Protein AF-M5F8F8-F1 (afdb_monomer)

Foldseek 3Di:
DDDDDDDDDDDDDDDDPPVPVVVVVVVVVVVVVVVVVPDDDPDPPPPPPPPPPPDPDDDPVSVVDDDDDDDDDDDDDDDDPDDDDDDDDPPPPPDPDPPDPDDDDPDQPLVVVCPDPVNPVVVVVLVPDDPVVSLVVSVFSSVQVVCCVVDVQFNWPGKDLPQPHDWDDDPQKIWGQAMWTDGPNDIDGDTDIDGDD

Sequence (197 aa):
MARAAVLAPVLAPWGEDLPWGISASVVLHMMLAAMLALMPVPKRPKRLREEPVSVEILTPEQLQAPGGAKPAPAAPVAPVPSPVAAAPAHEAPSSAVAPPAMIRPTEMLSARTLADPRSRQARAELATFASDERMVQLCNLEAMDQIRKWRADFQPERVVPYGTSEEKISGTSITANGVAFRSRRNWYALKFTCELA

pLDDT: mean 78.25, std 19.34, range [38.94, 98.0]

Structure (mmCIF, N/CA/C/O backbone):
data_AF-M5F8F8-F1
#
_entry.id   AF-M5F8F8-F1
#
loop_
_atom_site.group_PDB
_atom_site.id
_atom_site.type_symbol
_atom_site.label_atom_id
_atom_site.label_alt_id
_atom_site.label_comp_id
_atom_site.label_asym_id
_atom_site.label_entity_id
_atom_site.label_seq_id
_atom_site.pdbx_PDB_ins_code
_atom_site.Cartn_x
_atom_site.Cartn_y
_atom_site.Cartn_z
_atom_site.occupancy
_atom_site.B_iso_or_equiv
_atom_site.auth_seq_id
_atom_site.auth_comp_id
_atom_site.auth_asym_id
_atom_site.auth_atom_id
_atom_site.pdbx_PDB_model_num
ATOM 1 N N . MET A 1 1 ? 56.632 -32.783 2.214 1.00 42.41 1 MET A N 1
ATOM 2 C CA . MET A 1 1 ? 57.026 -31.561 1.481 1.00 42.41 1 MET A CA 1
ATOM 3 C C . MET A 1 1 ? 56.055 -31.373 0.327 1.00 42.41 1 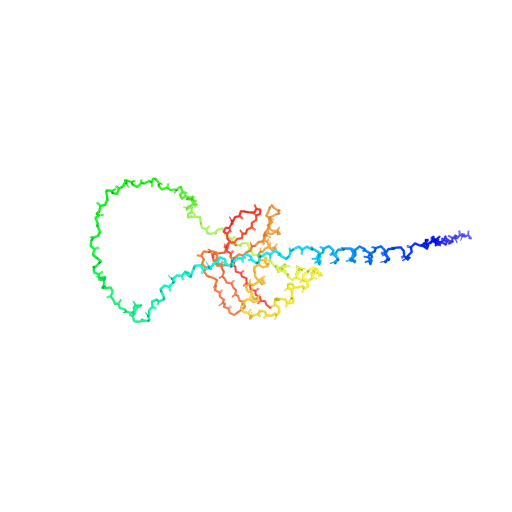MET A C 1
ATOM 5 O O . MET A 1 1 ? 56.064 -32.187 -0.582 1.00 42.41 1 MET A O 1
ATOM 9 N N . ALA A 1 2 ? 55.192 -30.362 0.387 1.00 39.34 2 ALA A N 1
ATOM 10 C CA . ALA A 1 2 ? 54.317 -29.967 -0.714 1.00 39.34 2 ALA A CA 1
ATOM 11 C C . ALA A 1 2 ? 54.323 -28.435 -0.765 1.00 39.34 2 ALA A C 1
ATOM 13 O O . ALA A 1 2 ? 54.018 -27.780 0.229 1.00 39.34 2 ALA A O 1
ATOM 14 N N . ARG A 1 3 ? 54.785 -27.876 -1.887 1.00 38.94 3 ARG A N 1
ATOM 15 C CA . ARG A 1 3 ? 54.862 -26.434 -2.140 1.00 38.94 3 ARG A CA 1
ATOM 16 C C . ARG A 1 3 ? 53.534 -25.983 -2.746 1.00 38.94 3 ARG A C 1
ATOM 18 O O . ARG A 1 3 ? 53.195 -26.428 -3.836 1.00 38.94 3 ARG A O 1
ATOM 25 N N . ALA A 1 4 ? 52.815 -25.097 -2.063 1.00 43.78 4 ALA A N 1
ATOM 26 C CA . ALA A 1 4 ? 51.719 -24.337 -2.654 1.00 43.78 4 ALA A CA 1
ATOM 27 C C . ALA A 1 4 ? 52.277 -22.994 -3.147 1.00 43.78 4 ALA A C 1
ATOM 29 O O . ALA A 1 4 ? 52.876 -22.249 -2.372 1.00 43.78 4 ALA A O 1
ATOM 30 N N . ALA A 1 5 ? 52.131 -22.716 -4.442 1.00 47.88 5 ALA A N 1
ATOM 31 C CA . ALA A 1 5 ? 52.480 -21.433 -5.038 1.00 47.88 5 ALA A CA 1
ATOM 32 C C . ALA A 1 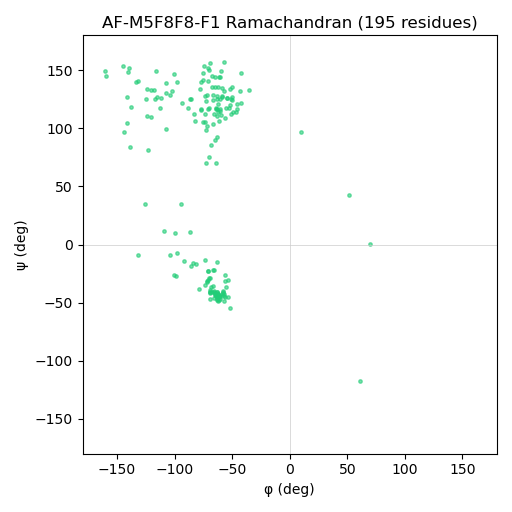5 ? 51.292 -20.471 -4.896 1.00 47.88 5 ALA A C 1
ATOM 34 O O . ALA A 1 5 ? 50.179 -20.787 -5.314 1.00 47.88 5 ALA A O 1
ATOM 35 N N . VAL A 1 6 ? 51.533 -19.303 -4.301 1.00 51.25 6 VAL A N 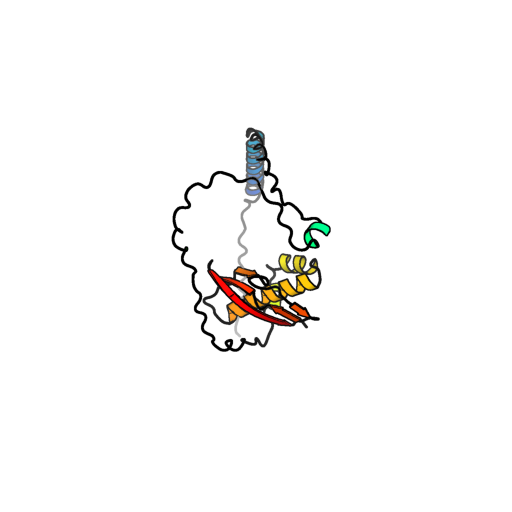1
ATOM 36 C CA . VAL A 1 6 ? 50.576 -18.193 -4.263 1.00 51.25 6 VAL A CA 1
ATOM 37 C C . VAL A 1 6 ? 50.603 -17.510 -5.630 1.00 51.25 6 VAL A C 1
ATOM 39 O O . VAL A 1 6 ? 51.635 -16.977 -6.034 1.00 51.25 6 VAL A O 1
ATOM 42 N N . LEU A 1 7 ? 49.482 -17.533 -6.351 1.00 48.69 7 LEU A N 1
ATOM 43 C CA . LEU A 1 7 ? 49.275 -16.688 -7.527 1.00 48.69 7 LEU A CA 1
ATOM 44 C C . LEU A 1 7 ? 48.956 -15.268 -7.043 1.00 48.69 7 LEU A C 1
ATOM 46 O O . LEU A 1 7 ? 47.947 -15.048 -6.375 1.00 48.69 7 LEU A O 1
ATOM 50 N N . ALA A 1 8 ? 49.831 -14.314 -7.356 1.00 49.56 8 ALA A N 1
ATOM 51 C CA . ALA A 1 8 ? 49.561 -12.895 -7.156 1.00 49.56 8 ALA A CA 1
ATOM 52 C C . ALA A 1 8 ? 48.447 -12.421 -8.114 1.00 49.56 8 ALA A C 1
ATOM 54 O O . ALA A 1 8 ? 48.397 -12.887 -9.257 1.00 49.56 8 ALA A O 1
ATOM 55 N N . PRO A 1 9 ? 47.573 -11.483 -7.707 1.00 47.50 9 PRO A N 1
ATOM 56 C CA . PRO A 1 9 ? 46.627 -10.871 -8.625 1.00 47.50 9 PRO A CA 1
ATOM 57 C C . PRO A 1 9 ? 47.358 -9.896 -9.556 1.00 47.50 9 PRO A C 1
ATOM 59 O O . PRO A 1 9 ? 48.082 -9.002 -9.116 1.00 47.50 9 PRO A O 1
ATOM 62 N N . VAL A 1 10 ? 47.143 -10.072 -10.858 1.00 52.31 10 VAL A N 1
ATOM 63 C CA . VAL A 1 10 ? 47.525 -9.118 -11.902 1.00 52.31 10 VAL A CA 1
ATOM 64 C C . VAL A 1 10 ? 46.678 -7.858 -11.716 1.00 52.31 10 VAL A C 1
ATOM 66 O O . VAL A 1 10 ? 45.492 -7.844 -12.038 1.00 52.31 10 VAL A O 1
ATOM 69 N N . LEU A 1 11 ? 47.276 -6.798 -11.175 1.00 49.62 11 LEU A N 1
ATOM 70 C CA . LEU A 1 11 ? 46.725 -5.450 -11.269 1.00 49.62 11 LEU A CA 1
ATOM 71 C C . LEU A 1 11 ? 46.933 -4.966 -12.708 1.00 49.62 11 LEU A C 1
ATOM 73 O O . LEU A 1 11 ? 48.051 -4.660 -13.117 1.00 49.62 11 LEU A O 1
ATOM 77 N N . ALA A 1 12 ? 45.854 -4.941 -13.487 1.00 47.53 12 ALA A N 1
ATOM 78 C CA . ALA A 1 12 ? 45.827 -4.259 -14.774 1.00 47.53 12 ALA A CA 1
ATOM 79 C C . ALA A 1 12 ? 45.939 -2.736 -14.550 1.00 47.53 12 ALA A C 1
ATOM 81 O O . ALA A 1 12 ? 45.244 -2.214 -13.673 1.00 47.53 12 ALA A O 1
ATOM 82 N N . PRO A 1 13 ? 46.757 -2.002 -15.324 1.00 48.22 13 PRO A N 1
ATOM 83 C CA . PRO A 1 13 ? 46.763 -0.548 -15.277 1.00 48.22 13 PRO A CA 1
ATOM 84 C C . PRO A 1 13 ? 45.501 -0.042 -15.980 1.00 48.22 13 PRO A C 1
ATOM 86 O O . PRO A 1 13 ? 45.321 -0.233 -17.181 1.00 48.22 13 PRO A O 1
ATOM 89 N N . TRP A 1 14 ? 44.586 0.554 -15.220 1.00 55.34 14 TRP A N 1
ATOM 90 C CA . TRP A 1 14 ? 43.446 1.264 -15.790 1.00 55.34 14 TRP A CA 1
ATOM 91 C C . TRP A 1 14 ? 43.987 2.547 -16.419 1.00 55.34 14 TRP A C 1
ATOM 93 O O . TRP A 1 14 ? 44.598 3.364 -15.732 1.00 55.34 14 TRP A O 1
ATOM 103 N N . GLY A 1 15 ? 43.836 2.649 -17.739 1.00 48.59 15 GLY A N 1
ATOM 104 C CA . GLY A 1 15 ? 44.355 3.734 -18.559 1.00 48.59 15 GLY A CA 1
ATOM 105 C C . GLY A 1 15 ? 43.812 5.105 -18.164 1.00 48.59 15 GLY A C 1
ATOM 106 O O . GLY A 1 15 ? 42.686 5.260 -17.687 1.00 48.59 15 GLY A O 1
ATOM 107 N N . GLU A 1 16 ? 44.659 6.101 -18.382 1.00 56.97 16 GLU A N 1
ATOM 108 C CA . GLU A 1 16 ? 44.418 7.517 -18.151 1.00 56.97 16 GLU A CA 1
ATOM 109 C C . GLU A 1 16 ? 43.449 8.126 -19.183 1.00 56.97 16 GLU A C 1
ATOM 111 O O . GLU A 1 16 ? 43.843 8.952 -19.995 1.00 56.97 16 GLU A O 1
ATOM 116 N N . ASP A 1 17 ? 42.163 7.767 -19.130 1.00 55.72 17 ASP A N 1
ATOM 117 C CA . ASP A 1 17 ? 41.112 8.395 -19.963 1.00 55.72 17 ASP A CA 1
ATOM 118 C C . ASP A 1 17 ? 40.140 9.286 -19.153 1.00 55.72 17 ASP A C 1
ATOM 120 O O . ASP A 1 17 ? 39.111 9.759 -19.647 1.00 55.72 17 ASP A O 1
ATOM 124 N N . LEU A 1 18 ? 40.465 9.581 -17.889 1.00 61.91 18 LEU A N 1
ATOM 125 C CA . LEU A 1 18 ? 39.558 10.267 -16.960 1.00 61.91 18 LEU A CA 1
ATOM 126 C C . LEU A 1 18 ? 39.324 11.793 -17.169 1.00 61.91 18 LEU A C 1
ATOM 128 O O . LEU A 1 18 ? 38.338 12.285 -16.615 1.00 61.91 18 LEU A O 1
ATOM 132 N N . PRO A 1 19 ? 40.079 12.581 -17.973 1.00 57.59 19 PRO A N 1
ATOM 133 C CA . PRO A 1 19 ? 39.706 13.982 -18.219 1.00 57.59 19 PRO A CA 1
ATOM 134 C C . PRO A 1 19 ? 38.668 14.167 -19.343 1.00 57.59 19 PRO A C 1
ATOM 136 O O . PRO A 1 19 ? 38.040 15.230 -19.431 1.00 57.59 19 PRO A O 1
ATOM 139 N N . TRP A 1 20 ? 38.437 13.156 -20.191 1.00 63.22 20 TRP A N 1
ATOM 140 C CA . TRP A 1 20 ? 37.547 13.309 -21.349 1.00 63.22 20 TRP A CA 1
ATOM 141 C C . TRP A 1 20 ? 36.067 13.224 -20.974 1.00 63.22 20 TRP A C 1
ATOM 143 O O . TRP A 1 20 ? 35.254 13.990 -21.486 1.00 63.22 20 TRP A O 1
ATOM 153 N N . GLY A 1 21 ? 35.705 12.341 -20.039 1.00 75.38 21 GLY A N 1
ATOM 154 C CA . GLY A 1 21 ? 34.309 12.143 -19.634 1.00 75.38 21 GLY A CA 1
ATOM 155 C C . GLY A 1 21 ? 33.693 13.378 -18.974 1.00 75.38 21 GLY A C 1
ATOM 156 O O . GLY A 1 21 ? 32.567 13.760 -19.293 1.00 75.38 21 GLY A O 1
ATOM 157 N N . ILE A 1 22 ? 34.449 14.047 -18.098 1.00 82.69 22 ILE A N 1
ATOM 158 C CA . ILE A 1 22 ? 33.980 15.258 -17.410 1.00 82.69 22 ILE A CA 1
ATOM 159 C C . ILE A 1 22 ? 33.859 16.407 -18.410 1.00 82.69 22 ILE A C 1
ATOM 161 O O . ILE A 1 22 ? 32.820 17.059 -18.466 1.00 82.69 22 ILE A O 1
ATOM 165 N N . SER A 1 23 ? 34.875 16.609 -19.250 1.00 82.69 23 SER A N 1
ATOM 166 C CA . SER A 1 23 ? 34.870 17.666 -20.266 1.00 82.69 23 SER A CA 1
ATOM 167 C C . SER A 1 23 ? 33.736 17.472 -21.278 1.00 82.69 23 SER A C 1
ATOM 169 O O . SER A 1 23 ? 32.993 18.410 -21.558 1.00 82.69 23 SER A O 1
ATOM 171 N N . ALA A 1 24 ? 33.529 16.243 -21.762 1.00 90.25 24 ALA A N 1
ATOM 172 C CA . ALA A 1 24 ? 32.431 15.907 -22.665 1.00 90.25 24 ALA A CA 1
ATOM 173 C C . ALA A 1 24 ? 31.058 16.108 -22.008 1.00 90.25 24 ALA A C 1
ATOM 175 O O . ALA A 1 24 ? 30.148 16.650 -22.634 1.00 90.25 24 ALA A O 1
ATOM 176 N N . SER A 1 25 ? 30.914 15.732 -20.734 1.00 92.38 25 SER A N 1
ATOM 177 C CA . SER A 1 25 ? 29.690 15.970 -19.968 1.00 92.38 25 SER A CA 1
ATOM 178 C C . SER A 1 25 ? 29.410 17.465 -19.820 1.00 92.38 25 SER A C 1
ATOM 180 O O . SER A 1 25 ? 28.308 17.909 -20.134 1.00 92.38 25 SER A O 1
ATOM 182 N N . VAL A 1 26 ? 30.402 18.267 -19.419 1.00 94.69 26 VAL A N 1
ATOM 183 C CA . VAL A 1 26 ? 30.243 19.722 -19.269 1.00 94.69 26 VAL A CA 1
ATOM 184 C C . VAL A 1 26 ? 29.852 20.363 -20.600 1.00 94.69 26 VAL A C 1
ATOM 186 O O . VAL A 1 26 ? 28.905 21.146 -20.637 1.00 94.69 26 VAL A O 1
ATOM 189 N N . VAL A 1 27 ? 30.501 19.988 -21.705 1.00 95.88 27 VAL A N 1
ATOM 190 C CA . VAL A 1 27 ? 30.155 20.489 -23.045 1.00 95.88 27 VAL A CA 1
ATOM 191 C C . VAL A 1 27 ? 28.723 20.112 -23.431 1.00 95.88 27 VAL A C 1
ATOM 193 O O . VAL A 1 27 ? 27.977 20.973 -23.898 1.00 95.88 27 VAL A O 1
ATOM 196 N N . LEU A 1 28 ? 28.303 18.868 -23.187 1.00 96.69 28 LEU A N 1
ATOM 197 C CA . LEU A 1 28 ? 26.941 18.413 -23.475 1.00 96.69 28 LEU A CA 1
ATOM 198 C C . LEU A 1 28 ? 25.894 19.194 -22.668 1.00 96.69 28 LEU A C 1
ATOM 200 O O . LEU A 1 28 ? 24.889 19.636 -23.225 1.00 96.69 28 LEU A O 1
ATOM 204 N N . HIS A 1 29 ? 26.141 19.407 -21.373 1.00 96.62 29 HIS A N 1
ATOM 205 C CA . HIS A 1 29 ? 25.241 20.174 -20.511 1.00 96.62 29 HIS A CA 1
ATOM 206 C C . HIS A 1 29 ? 25.171 21.645 -20.938 1.00 96.62 29 HIS A C 1
ATOM 208 O O . HIS A 1 29 ? 24.080 22.213 -20.976 1.00 96.62 29 HIS A O 1
ATOM 214 N N . MET A 1 30 ? 26.299 22.252 -21.324 1.00 96.88 30 MET A N 1
ATOM 215 C CA . MET A 1 30 ? 26.332 23.628 -21.834 1.00 96.88 30 MET A CA 1
ATOM 216 C C . MET A 1 30 ? 25.597 23.761 -23.173 1.00 96.88 30 MET A C 1
ATOM 218 O O . MET A 1 30 ? 24.837 24.713 -23.353 1.00 96.88 30 MET A O 1
ATOM 222 N N . MET A 1 31 ? 25.748 22.795 -24.088 1.00 96.69 31 MET A N 1
ATOM 223 C CA . MET A 1 31 ? 24.974 22.755 -25.335 1.00 96.69 31 MET A CA 1
ATOM 224 C C . MET A 1 31 ? 23.474 22.631 -25.068 1.00 96.69 31 MET A C 1
ATOM 226 O O . MET A 1 31 ? 22.687 23.348 -25.683 1.00 96.69 31 MET A O 1
ATOM 230 N N . LEU A 1 32 ? 23.071 21.757 -24.141 1.00 96.06 32 LEU A N 1
ATOM 231 C CA . LEU A 1 32 ? 21.667 21.581 -23.776 1.00 96.06 32 LEU A CA 1
ATOM 232 C C . LEU A 1 32 ? 21.090 22.856 -23.146 1.00 96.06 32 LEU A C 1
ATOM 234 O O . LEU A 1 32 ? 19.997 23.278 -23.514 1.00 96.06 32 LEU A O 1
ATOM 238 N N . ALA A 1 33 ? 21.832 23.504 -22.244 1.00 95.81 33 ALA A N 1
ATOM 239 C CA . ALA A 1 33 ? 21.420 24.762 -21.626 1.00 95.81 33 ALA A CA 1
ATOM 240 C C . ALA A 1 33 ? 21.267 25.885 -22.663 1.00 95.81 33 ALA A C 1
ATOM 242 O O . ALA A 1 33 ? 20.266 26.601 -22.648 1.00 95.81 33 ALA A O 1
ATOM 243 N N . ALA A 1 34 ? 22.212 26.004 -23.602 1.00 96.12 34 ALA A N 1
ATOM 244 C CA . ALA A 1 34 ? 22.114 26.955 -24.703 1.00 96.12 34 ALA A CA 1
ATOM 245 C C . ALA A 1 34 ? 20.891 26.655 -25.583 1.00 96.12 34 ALA A C 1
ATOM 247 O O . ALA A 1 34 ? 20.090 27.548 -25.845 1.00 96.12 34 ALA A O 1
ATOM 248 N N . MET A 1 35 ? 20.687 25.394 -25.972 1.00 95.12 35 MET A N 1
ATOM 249 C CA . MET A 1 35 ? 19.532 24.978 -26.770 1.00 95.12 35 MET A CA 1
ATOM 250 C C . MET A 1 35 ? 18.203 25.312 -26.075 1.00 95.12 35 MET A C 1
ATOM 252 O O . MET A 1 35 ? 17.291 25.817 -26.725 1.00 95.12 35 MET A O 1
ATOM 256 N N . LEU A 1 36 ? 18.105 25.102 -24.759 1.00 93.19 36 LEU A N 1
ATOM 257 C CA . LEU A 1 36 ? 16.923 25.458 -23.969 1.00 93.19 36 LEU A CA 1
ATOM 258 C C . LEU A 1 36 ? 16.719 26.977 -23.858 1.00 93.19 36 LEU A C 1
ATOM 260 O O . LEU A 1 36 ? 15.579 27.431 -23.888 1.00 93.19 36 LEU A O 1
ATOM 264 N N . ALA A 1 37 ? 17.793 27.765 -23.761 1.00 91.19 37 ALA A N 1
ATOM 265 C CA . ALA A 1 37 ? 17.715 29.227 -23.704 1.00 91.19 37 ALA A CA 1
ATOM 266 C C . ALA A 1 37 ? 17.332 29.860 -25.055 1.00 91.19 37 ALA A C 1
ATOM 268 O O . ALA A 1 37 ? 16.662 30.890 -25.090 1.00 91.19 37 ALA A O 1
ATOM 269 N N . LEU A 1 38 ? 17.750 29.239 -26.163 1.00 92.75 38 LEU A N 1
ATOM 270 C CA . LEU A 1 38 ? 17.419 29.649 -27.531 1.00 92.75 38 LEU A CA 1
ATOM 271 C C . LEU A 1 38 ? 16.032 29.161 -27.984 1.00 92.75 38 LEU A C 1
ATOM 273 O O . LEU A 1 38 ? 15.500 29.677 -28.969 1.00 92.75 38 LEU A O 1
ATOM 277 N N . MET A 1 39 ? 15.430 28.184 -27.294 1.00 89.56 39 MET A N 1
ATOM 278 C CA . MET A 1 39 ? 14.082 27.719 -27.613 1.00 89.56 39 MET A CA 1
ATOM 279 C C . MET A 1 39 ? 13.046 28.820 -27.331 1.00 89.56 39 MET A C 1
ATOM 281 O O . MET A 1 39 ? 13.004 29.365 -26.225 1.00 89.56 39 MET A O 1
ATOM 285 N N . PRO A 1 40 ? 12.165 29.143 -28.297 1.00 84.06 40 PRO A N 1
ATOM 286 C CA . PRO A 1 40 ? 11.100 30.107 -28.071 1.00 84.06 40 PRO A CA 1
ATOM 287 C C . PRO A 1 40 ? 10.196 29.596 -26.950 1.00 84.06 40 PRO A C 1
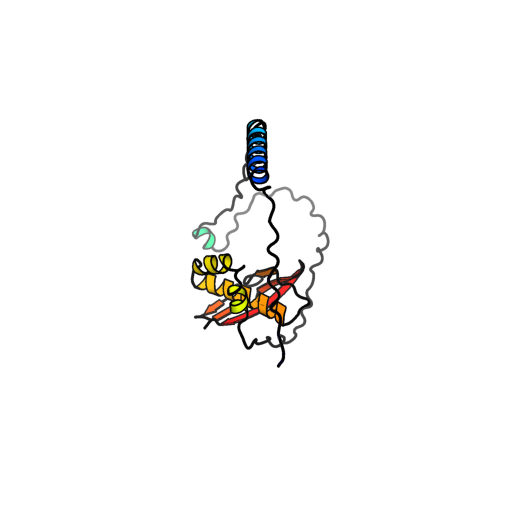ATOM 289 O O . PRO A 1 40 ? 9.676 28.481 -27.022 1.00 84.06 40 PRO A O 1
ATOM 292 N N . VAL A 1 41 ? 10.007 30.418 -25.915 1.00 81.81 41 VAL A N 1
ATOM 293 C CA . VAL A 1 41 ? 9.154 30.072 -24.775 1.00 81.81 41 VAL A CA 1
ATOM 294 C C . VAL A 1 41 ? 7.766 29.709 -25.312 1.00 81.81 41 VAL A C 1
ATOM 296 O O . VAL A 1 41 ? 7.117 30.568 -25.925 1.00 81.81 41 VAL A O 1
ATOM 299 N N . PRO A 1 42 ? 7.287 28.465 -25.115 1.00 77.31 42 PRO A N 1
ATOM 300 C CA . PRO A 1 42 ? 5.957 28.099 -25.558 1.00 77.31 42 PRO A CA 1
ATOM 301 C C . PRO A 1 42 ? 4.972 29.034 -24.866 1.00 77.31 42 PRO A C 1
ATOM 303 O O . PRO A 1 42 ? 5.008 29.209 -23.643 1.00 77.31 42 PRO A O 1
ATOM 306 N N . LYS A 1 43 ? 4.100 29.672 -25.656 1.00 74.88 43 LYS A N 1
ATOM 307 C CA . LYS A 1 43 ? 2.999 30.461 -25.102 1.00 74.88 43 LYS A CA 1
ATOM 308 C C . LYS A 1 43 ? 2.285 29.548 -24.122 1.00 74.88 43 LYS A C 1
ATOM 310 O O . LYS A 1 43 ? 1.843 28.472 -24.529 1.00 74.88 43 LYS A O 1
ATOM 315 N N . ARG A 1 44 ? 2.223 29.953 -22.844 1.00 72.62 44 ARG A N 1
ATOM 316 C CA . ARG A 1 44 ? 1.485 29.200 -21.827 1.00 72.62 44 ARG A CA 1
ATOM 317 C C . ARG A 1 44 ? 0.142 28.855 -22.461 1.00 72.62 44 ARG A C 1
ATOM 319 O O . ARG A 1 44 ? -0.533 29.800 -22.893 1.00 72.62 44 ARG A O 1
ATOM 326 N N . PRO A 1 45 ? -0.227 27.566 -22.588 1.00 66.56 45 PRO A N 1
ATOM 327 C CA . PRO A 1 45 ? -1.580 27.251 -22.997 1.00 66.56 45 PRO A CA 1
ATOM 328 C C . PRO A 1 45 ? -2.456 28.060 -22.051 1.00 66.56 45 PRO A C 1
ATOM 330 O O . PRO A 1 45 ? -2.230 28.027 -20.834 1.00 66.56 45 PRO A O 1
ATOM 333 N N . LYS A 1 46 ? -3.354 28.893 -22.602 1.00 62.44 46 LYS A N 1
ATOM 334 C CA . LYS A 1 46 ? -4.400 29.513 -21.784 1.00 62.44 46 LYS A CA 1
ATOM 335 C C . LYS A 1 46 ? -4.916 28.354 -20.959 1.00 62.44 46 LYS A C 1
ATOM 337 O O . LYS A 1 46 ? -5.338 27.373 -21.573 1.00 62.44 46 LYS A O 1
ATOM 342 N N . ARG A 1 47 ? -4.770 28.409 -19.625 1.00 62.88 47 ARG A N 1
ATOM 343 C CA . ARG A 1 47 ? -5.410 27.411 -18.772 1.00 62.88 47 ARG A CA 1
ATOM 344 C C . ARG A 1 47 ? -6.821 27.354 -19.315 1.00 62.88 47 ARG A C 1
ATOM 346 O O . ARG A 1 47 ? -7.485 28.396 -19.337 1.00 62.88 47 ARG A O 1
ATOM 353 N N . LEU A 1 48 ? -7.197 26.210 -19.888 1.00 63.03 48 LEU A N 1
ATOM 354 C CA . LEU A 1 48 ? -8.591 25.948 -20.176 1.00 63.03 48 LEU A CA 1
ATOM 355 C C . LEU A 1 48 ? -9.239 26.284 -18.842 1.00 63.03 48 LEU A C 1
ATOM 357 O O . LEU A 1 48 ? -8.810 25.730 -17.827 1.00 63.03 48 LEU A O 1
ATOM 361 N N . ARG A 1 49 ? -10.068 27.334 -18.807 1.00 60.53 49 ARG A N 1
ATOM 362 C CA . ARG A 1 49 ? -10.801 27.663 -17.590 1.00 60.53 49 ARG A CA 1
ATOM 363 C C . ARG A 1 49 ? -11.445 26.345 -17.214 1.00 60.53 49 ARG A C 1
ATOM 365 O O . ARG A 1 49 ? -12.224 25.829 -18.008 1.00 60.53 49 ARG A O 1
ATOM 372 N N . GLU A 1 50 ? -11.011 25.764 -16.103 1.00 64.00 50 GLU A N 1
ATOM 373 C CA . GLU A 1 50 ? -11.716 24.643 -15.516 1.00 64.00 50 GLU A CA 1
ATOM 374 C C . GLU A 1 50 ? -13.120 25.185 -15.317 1.00 64.00 50 GLU A C 1
ATOM 376 O O . GLU A 1 50 ? -13.316 26.162 -14.590 1.00 64.00 50 GLU A O 1
ATOM 381 N N . GLU A 1 51 ? -14.048 24.684 -16.124 1.00 72.12 51 GLU A N 1
ATOM 382 C CA . GLU A 1 51 ? -15.436 25.071 -16.015 1.00 72.12 51 GLU A CA 1
ATOM 383 C C . GLU A 1 51 ? -15.848 24.611 -14.621 1.00 72.12 51 GLU A C 1
ATOM 385 O O . GLU A 1 51 ? -15.726 23.417 -14.326 1.00 72.12 51 GLU A O 1
ATOM 390 N N . PRO A 1 52 ? -16.172 25.542 -13.708 1.00 64.19 52 PRO A N 1
ATOM 391 C CA . PRO A 1 52 ? -16.459 25.165 -12.343 1.00 64.19 52 PRO A CA 1
ATOM 392 C C . PRO A 1 52 ? -17.659 24.230 -12.394 1.00 64.19 52 PRO A C 1
ATOM 394 O O . PRO A 1 52 ? -18.739 24.620 -12.836 1.00 64.19 52 PRO A O 1
ATOM 397 N N . VAL A 1 53 ? -17.451 22.985 -11.970 1.00 74.25 53 VAL A N 1
ATOM 398 C CA . VAL A 1 53 ? -18.548 22.055 -11.739 1.00 74.25 53 VAL A CA 1
ATOM 399 C C . VAL A 1 53 ? -19.390 22.698 -10.648 1.00 74.25 53 VAL A C 1
ATOM 401 O O . VAL A 1 53 ? -18.975 22.781 -9.493 1.00 74.25 53 VAL A O 1
ATOM 404 N N . SER A 1 54 ? -20.544 23.228 -11.037 1.00 61.28 54 SER A N 1
ATOM 405 C CA . SER A 1 54 ? -21.541 23.770 -10.128 1.00 61.28 54 SER A CA 1
ATOM 406 C C . SER A 1 54 ? -22.135 22.610 -9.337 1.00 61.28 54 SER A C 1
ATOM 408 O O . SER A 1 54 ? -23.127 22.007 -9.739 1.00 61.28 54 SER A O 1
ATOM 410 N N . VAL A 1 55 ? -21.477 22.253 -8.239 1.00 73.06 55 VAL A N 1
ATOM 411 C CA . VAL A 1 55 ? -22.040 21.371 -7.222 1.00 73.06 55 VAL A CA 1
ATOM 412 C C . VAL A 1 55 ? -22.907 22.243 -6.326 1.00 73.06 55 VAL A C 1
ATOM 414 O O . VAL A 1 55 ? -22.404 23.071 -5.568 1.00 73.06 55 VAL A O 1
ATOM 417 N N . GLU A 1 56 ? -24.221 22.103 -6.465 1.00 72.94 56 GLU A N 1
ATOM 418 C CA . GLU A 1 56 ? -25.185 22.736 -5.573 1.00 72.94 56 GLU A CA 1
ATOM 419 C C . GLU A 1 56 ? -25.145 21.995 -4.234 1.00 72.94 56 GLU A C 1
ATOM 421 O O . GLU A 1 56 ? -25.680 20.897 -4.079 1.00 72.94 56 GLU A O 1
ATOM 426 N N . ILE A 1 57 ? -24.410 22.565 -3.279 1.00 72.88 57 ILE A N 1
ATOM 427 C CA . ILE A 1 57 ? -24.348 22.055 -1.913 1.00 72.88 57 ILE A CA 1
ATOM 428 C C . ILE A 1 57 ? -25.663 22.448 -1.248 1.00 72.88 57 ILE A C 1
ATOM 430 O O . ILE A 1 57 ? -25.881 23.618 -0.935 1.00 72.88 57 ILE A O 1
ATOM 434 N N . LEU A 1 58 ? -26.545 21.468 -1.067 1.00 76.94 58 LEU A N 1
ATOM 435 C CA . LEU A 1 58 ? -27.809 21.661 -0.367 1.00 76.94 58 LEU A CA 1
ATOM 436 C C . LEU A 1 58 ? -27.543 22.163 1.059 1.00 76.94 58 LEU A C 1
ATOM 438 O O . LEU A 1 58 ? -26.679 21.635 1.767 1.00 76.94 58 LEU A O 1
ATOM 442 N N . THR A 1 59 ? -28.289 23.178 1.491 1.00 79.12 59 THR A N 1
ATOM 443 C CA . THR A 1 59 ? -28.189 23.686 2.861 1.00 79.12 59 THR A CA 1
ATOM 444 C C . THR A 1 59 ? -28.740 22.658 3.859 1.00 79.12 59 THR A C 1
ATOM 446 O O . THR A 1 59 ? -29.577 21.822 3.499 1.00 79.12 59 THR A O 1
ATOM 449 N N . PRO A 1 60 ? -28.322 22.702 5.138 1.00 71.75 60 PRO A N 1
ATOM 450 C CA . PRO A 1 60 ? -28.835 21.797 6.167 1.00 71.75 60 PRO A CA 1
ATOM 451 C C . PRO A 1 60 ? -30.368 21.794 6.278 1.00 71.75 60 PRO A C 1
ATOM 453 O O . PRO A 1 60 ? -30.953 20.760 6.585 1.00 71.75 60 PRO A O 1
ATOM 456 N N . GLU A 1 61 ? -31.027 22.916 5.978 1.00 69.06 61 GLU A N 1
ATOM 457 C CA . GLU A 1 61 ? -32.490 23.032 5.980 1.00 69.06 61 GLU A CA 1
ATOM 458 C C . GLU A 1 61 ? -33.134 22.334 4.772 1.00 69.06 61 GLU A C 1
ATOM 460 O O . GLU A 1 61 ? -34.192 21.721 4.906 1.00 69.06 61 GLU A O 1
ATOM 465 N N . GLN A 1 62 ? -32.484 22.359 3.604 1.00 65.31 62 GLN A N 1
ATOM 466 C CA . GLN A 1 62 ? -32.930 21.626 2.412 1.00 65.31 62 GLN A CA 1
ATOM 467 C C . GLN A 1 62 ? -32.766 20.109 2.575 1.00 65.31 62 GLN A C 1
ATOM 469 O O . GLN A 1 62 ? -33.562 19.353 2.025 1.00 65.31 62 GLN A O 1
ATOM 474 N N . LEU A 1 63 ? -31.786 19.662 3.369 1.00 67.06 63 LEU A N 1
ATOM 475 C CA . LEU A 1 63 ? -31.654 18.258 3.778 1.00 67.06 63 LEU A CA 1
ATOM 476 C C . LEU A 1 63 ? -32.731 17.818 4.785 1.00 67.06 63 LEU A C 1
ATOM 478 O O . LEU A 1 63 ? -32.990 16.623 4.905 1.00 67.06 63 LEU A O 1
ATOM 482 N N . GLN A 1 64 ? -33.335 18.758 5.520 1.00 64.88 64 GLN A N 1
ATOM 483 C CA . GLN A 1 64 ? -34.287 18.477 6.604 1.00 64.88 64 GLN A CA 1
ATOM 484 C C . GLN A 1 64 ? -35.756 18.724 6.226 1.00 64.88 64 GLN A C 1
ATOM 486 O O . GLN A 1 64 ? -36.650 18.341 6.981 1.00 64.88 64 GLN A O 1
ATOM 491 N N . ALA A 1 65 ? -36.037 19.329 5.070 1.00 58.47 65 ALA A N 1
ATOM 492 C CA . ALA A 1 65 ? -37.405 19.544 4.610 1.00 58.47 65 ALA A CA 1
ATOM 493 C C . ALA A 1 65 ? -38.050 18.217 4.140 1.00 58.47 65 ALA A C 1
ATOM 495 O O . ALA A 1 65 ? -37.534 17.581 3.217 1.00 58.47 65 ALA A O 1
ATOM 496 N N . PRO A 1 66 ? -39.202 17.789 4.697 1.00 54.62 66 PRO A N 1
ATOM 497 C CA . PRO A 1 66 ? -39.936 16.646 4.171 1.00 54.62 66 PRO A CA 1
ATOM 498 C C . PRO A 1 66 ? -40.553 17.022 2.818 1.00 54.62 66 PRO A C 1
ATOM 500 O O . PRO A 1 66 ? -41.368 17.937 2.741 1.00 54.62 66 PRO A O 1
ATOM 503 N N . GLY A 1 67 ? -40.126 16.315 1.766 1.00 58.12 67 GLY A N 1
ATOM 504 C CA . GLY A 1 67 ? -40.668 16.274 0.402 1.00 58.12 67 GLY A CA 1
ATOM 505 C C . GLY A 1 67 ? -41.739 17.304 0.024 1.00 58.12 67 GLY A C 1
ATOM 506 O O . GLY A 1 67 ? -42.930 17.065 0.199 1.00 58.12 67 GLY A O 1
ATOM 507 N N . GLY A 1 68 ? -41.314 18.391 -0.618 1.00 47.09 68 GLY A N 1
ATOM 508 C CA . GLY A 1 68 ? -42.199 19.331 -1.303 1.00 47.09 68 GLY A CA 1
ATOM 509 C C . GLY A 1 68 ? -41.587 19.768 -2.628 1.00 47.09 68 GLY A C 1
ATOM 510 O O . GLY A 1 68 ? -40.928 20.802 -2.697 1.00 47.09 68 GLY A O 1
ATOM 511 N N . ALA A 1 69 ? -41.768 18.972 -3.684 1.00 49.84 69 ALA A N 1
ATOM 512 C CA . ALA A 1 69 ? -41.356 19.350 -5.031 1.00 49.84 69 ALA A CA 1
ATOM 513 C C . ALA A 1 69 ? -42.154 20.581 -5.493 1.00 49.84 69 ALA A C 1
ATOM 515 O O . ALA A 1 69 ? -43.376 20.529 -5.640 1.00 49.84 69 ALA A O 1
ATOM 516 N N . LYS A 1 70 ? -41.465 21.698 -5.738 1.00 57.22 70 LYS A N 1
ATOM 517 C CA . LYS A 1 70 ? -42.049 22.861 -6.414 1.00 57.22 70 LYS A CA 1
ATOM 518 C C . LYS A 1 70 ? -42.252 22.510 -7.900 1.00 57.22 70 LYS A C 1
ATOM 520 O O . LYS A 1 70 ? -41.292 22.050 -8.518 1.00 57.22 70 LYS A O 1
ATOM 525 N N . PRO A 1 71 ? -43.441 22.710 -8.502 1.00 49.91 71 PRO A N 1
ATOM 526 C CA . PRO A 1 71 ? -43.656 22.367 -9.907 1.00 49.91 71 PRO A CA 1
ATOM 527 C C . PRO A 1 71 ? -42.813 23.260 -10.825 1.00 49.91 71 PRO A C 1
ATOM 529 O O . PRO A 1 71 ? -42.907 24.488 -10.761 1.00 49.91 71 PRO A O 1
ATOM 532 N N . ALA A 1 72 ? -41.995 22.645 -11.679 1.00 57.97 72 ALA A N 1
ATOM 533 C CA . ALA A 1 72 ? -41.299 23.330 -12.763 1.00 57.97 72 ALA A CA 1
ATOM 534 C C . ALA A 1 72 ? -42.278 23.655 -13.917 1.00 57.97 72 ALA A C 1
ATOM 536 O O . ALA A 1 72 ? -43.213 22.881 -14.145 1.00 57.97 72 ALA A O 1
ATOM 537 N N . PRO A 1 73 ? -42.096 24.762 -14.666 1.00 52.16 73 PRO A N 1
ATOM 538 C CA . PRO A 1 73 ? -42.928 25.080 -15.828 1.00 52.16 73 PRO A CA 1
ATOM 539 C C . PRO A 1 73 ? -42.791 24.010 -16.921 1.00 52.16 73 PRO A C 1
ATOM 541 O O . PRO A 1 73 ? -41.683 23.576 -17.235 1.00 52.16 73 PRO A O 1
ATOM 544 N N . ALA A 1 74 ? -43.917 23.597 -17.507 1.00 51.28 74 ALA A N 1
ATOM 545 C CA . ALA A 1 74 ? -43.966 22.552 -18.525 1.00 51.28 74 ALA A CA 1
ATOM 546 C C . ALA A 1 74 ? -43.257 22.985 -19.822 1.00 51.28 74 ALA A C 1
ATOM 548 O O . ALA A 1 74 ? -43.730 23.865 -20.542 1.00 51.28 74 ALA A O 1
ATOM 549 N N . ALA A 1 75 ? -42.134 22.337 -20.132 1.00 59.12 75 ALA A N 1
ATOM 550 C CA . ALA A 1 75 ? -41.547 22.338 -21.468 1.00 59.12 75 ALA A CA 1
ATOM 551 C C . ALA A 1 75 ? -42.364 21.421 -22.411 1.00 59.12 75 ALA A C 1
ATOM 553 O O . ALA A 1 75 ? -43.001 20.477 -21.930 1.00 59.12 75 ALA A O 1
ATOM 554 N N . PRO A 1 76 ? -42.361 21.650 -23.740 1.00 49.19 76 PRO A N 1
ATOM 555 C CA . PRO A 1 76 ? -43.087 20.805 -24.685 1.00 49.19 76 PRO A CA 1
ATOM 556 C C . PRO A 1 76 ? -42.521 19.382 -24.668 1.00 49.19 76 PRO A C 1
ATOM 558 O O . PRO A 1 76 ? -41.324 19.179 -24.874 1.00 49.19 76 PRO A O 1
ATOM 561 N N . VAL A 1 77 ? -43.383 18.395 -24.431 1.00 53.03 77 VAL A N 1
ATOM 562 C CA . VAL A 1 77 ? -43.019 16.976 -24.454 1.00 53.03 77 VAL A CA 1
ATOM 563 C C . VAL A 1 77 ? -42.786 16.561 -25.908 1.00 53.03 77 VAL A C 1
ATOM 565 O O . VAL A 1 77 ? -43.731 16.349 -26.666 1.00 53.03 77 VAL A O 1
ATOM 568 N N . ALA A 1 78 ? -41.520 16.463 -26.309 1.00 57.91 78 ALA A N 1
ATOM 569 C CA . ALA A 1 78 ? -41.140 15.711 -27.499 1.00 57.91 78 ALA A CA 1
ATOM 570 C C . ALA A 1 78 ? -41.449 14.216 -27.270 1.00 57.91 78 ALA A C 1
ATOM 572 O O . ALA A 1 78 ? -41.295 13.736 -26.141 1.00 57.91 78 ALA A O 1
ATOM 573 N N . PRO A 1 79 ? -41.883 13.460 -28.295 1.00 51.62 79 PRO A N 1
ATOM 574 C CA . PRO A 1 79 ? -42.152 12.038 -28.139 1.00 51.62 79 PRO A CA 1
ATOM 575 C C . PRO A 1 79 ? -40.858 11.313 -27.763 1.00 51.62 79 PRO A C 1
ATOM 577 O O . PRO A 1 79 ? -39.859 11.369 -28.479 1.00 51.62 79 PRO A O 1
ATOM 580 N N . VAL A 1 80 ? -40.893 10.651 -26.610 1.00 55.00 80 VAL A N 1
ATOM 581 C CA . VAL A 1 80 ? -39.821 9.802 -26.091 1.00 55.00 80 VAL A CA 1
ATOM 582 C C . VAL A 1 80 ? -39.650 8.620 -27.054 1.00 55.00 80 VAL A C 1
ATOM 584 O O . VAL A 1 80 ? -40.601 7.850 -27.211 1.00 55.00 80 VAL A O 1
ATOM 587 N N . PRO A 1 81 ? -38.496 8.432 -27.720 1.00 50.97 81 PRO A N 1
ATOM 588 C CA . PRO A 1 81 ? -38.234 7.167 -28.388 1.00 50.97 81 PRO A CA 1
ATOM 589 C C . PRO A 1 81 ? -38.136 6.057 -27.333 1.00 50.97 81 PRO A C 1
ATOM 591 O O . PRO A 1 81 ? -37.515 6.235 -26.284 1.00 50.97 81 PRO A O 1
ATOM 594 N N . SER A 1 82 ? -38.786 4.925 -27.620 1.00 55.94 82 SER A N 1
ATOM 595 C CA . SER A 1 82 ? -38.759 3.686 -26.837 1.00 55.94 82 SER A CA 1
ATOM 596 C C . SER A 1 82 ? -37.353 3.339 -26.330 1.00 55.94 82 SER A C 1
ATOM 598 O O . SER A 1 82 ? -36.369 3.632 -27.013 1.00 55.94 82 SER A O 1
ATOM 600 N N . PRO A 1 83 ? -37.240 2.701 -25.150 1.00 49.34 83 PRO A N 1
ATOM 601 C CA . PRO A 1 83 ? -35.965 2.513 -24.478 1.00 49.34 83 PRO A CA 1
ATOM 602 C C . PRO A 1 83 ? -35.023 1.698 -25.360 1.00 49.34 83 PRO A C 1
ATOM 604 O O . PRO A 1 83 ? -35.267 0.528 -25.662 1.00 49.34 83 PRO A O 1
ATOM 607 N N . VAL A 1 84 ? -33.937 2.349 -25.775 1.00 50.56 84 VAL A N 1
ATOM 608 C CA . VAL A 1 84 ? -32.764 1.681 -26.323 1.00 50.56 84 VAL A CA 1
ATOM 609 C C . VAL A 1 84 ? -32.324 0.649 -25.293 1.00 50.56 84 VAL A C 1
ATOM 611 O O . VAL A 1 84 ? -32.178 0.958 -24.110 1.00 50.56 84 VAL A O 1
ATOM 614 N N . ALA A 1 85 ? -32.199 -0.582 -25.779 1.00 46.56 85 ALA A N 1
ATOM 615 C CA . ALA A 1 85 ? -31.790 -1.769 -25.058 1.00 46.56 85 ALA A CA 1
ATOM 616 C C . ALA A 1 85 ? -30.737 -1.469 -23.985 1.00 46.56 85 ALA A C 1
ATOM 618 O O . ALA A 1 85 ? -29.735 -0.798 -24.243 1.00 46.56 85 ALA A O 1
ATOM 619 N N . ALA A 1 86 ? -30.984 -2.015 -22.794 1.00 47.72 86 ALA A N 1
ATOM 620 C CA . ALA A 1 86 ? -30.011 -2.104 -21.726 1.00 47.72 86 ALA A CA 1
ATOM 621 C C . ALA A 1 86 ? -28.649 -2.515 -22.304 1.00 47.72 86 ALA A C 1
ATOM 623 O O . ALA A 1 86 ? -28.516 -3.571 -22.927 1.00 47.72 86 ALA A O 1
ATOM 624 N N . ALA A 1 87 ? -27.637 -1.674 -22.091 1.00 48.91 87 ALA A N 1
ATOM 625 C CA . ALA A 1 87 ? -26.259 -2.129 -22.153 1.00 48.91 87 ALA A CA 1
ATOM 626 C C . ALA A 1 87 ? -26.156 -3.385 -21.270 1.00 48.91 87 ALA A C 1
ATOM 628 O O . ALA A 1 87 ? -26.744 -3.386 -20.183 1.00 48.91 87 ALA A O 1
ATOM 629 N N . PRO A 1 88 ? -25.485 -4.462 -21.710 1.00 42.50 88 PRO A N 1
ATOM 630 C CA . PRO A 1 88 ? -25.491 -5.700 -20.956 1.00 42.50 88 PRO A CA 1
ATOM 631 C C . PRO A 1 88 ? -24.820 -5.432 -19.614 1.00 42.50 88 PRO A C 1
ATOM 633 O O . PRO A 1 88 ? -23.610 -5.204 -19.537 1.00 42.50 88 PRO A O 1
ATOM 636 N N . ALA A 1 89 ? -25.623 -5.455 -18.552 1.00 47.59 89 ALA A N 1
ATOM 637 C CA . ALA A 1 89 ? -25.118 -5.718 -17.226 1.00 47.59 89 ALA A CA 1
ATOM 638 C C . ALA A 1 89 ? -24.332 -7.025 -17.346 1.00 47.59 89 ALA A C 1
ATOM 640 O O . ALA A 1 89 ? -24.887 -8.054 -17.731 1.00 47.59 89 ALA A O 1
ATOM 641 N N . HIS A 1 90 ? -23.027 -6.981 -17.083 1.00 45.06 90 HIS A N 1
ATOM 642 C CA . HIS A 1 90 ? -22.322 -8.199 -16.719 1.00 45.06 90 HIS A CA 1
ATOM 643 C C . HIS A 1 90 ? -22.928 -8.633 -15.389 1.00 45.06 90 HIS A C 1
ATOM 645 O O . HIS A 1 90 ? -22.529 -8.183 -14.317 1.00 45.06 90 HIS A O 1
ATOM 651 N N . GLU A 1 91 ? -23.973 -9.443 -15.500 1.00 43.00 91 GLU A N 1
ATOM 652 C CA . GLU A 1 91 ? -24.578 -10.186 -14.420 1.00 43.00 91 GLU A CA 1
ATOM 653 C C . GLU A 1 91 ? -23.490 -11.141 -13.930 1.00 43.00 91 GLU A C 1
ATOM 655 O O . GLU A 1 91 ? -23.247 -12.209 -14.494 1.00 43.00 91 GLU A O 1
ATOM 660 N N . ALA A 1 92 ? -22.730 -10.704 -12.925 1.00 55.88 92 ALA A N 1
ATOM 661 C CA . ALA A 1 92 ? -21.938 -11.633 -12.145 1.00 55.88 92 ALA A CA 1
ATOM 662 C C . ALA A 1 92 ? -22.927 -12.690 -11.631 1.00 55.88 92 ALA A C 1
ATOM 664 O O . ALA A 1 92 ? -23.951 -12.305 -11.058 1.00 55.88 92 ALA A O 1
ATOM 665 N N . PRO A 1 93 ? -22.689 -13.993 -11.854 1.00 50.62 93 PRO A N 1
ATOM 666 C CA . PRO A 1 93 ? -23.629 -15.007 -11.422 1.00 50.62 93 PRO A CA 1
ATOM 667 C C . PRO A 1 93 ? -23.774 -14.902 -9.906 1.00 50.62 93 PRO A C 1
ATOM 669 O O . PRO A 1 93 ? -22.842 -15.185 -9.152 1.00 50.62 93 PRO A O 1
ATOM 672 N N . SER A 1 94 ? -24.959 -14.476 -9.468 1.00 55.84 94 SER A N 1
ATOM 673 C CA . SER A 1 94 ? -25.406 -14.589 -8.087 1.00 55.84 94 SER A CA 1
ATOM 674 C C . SER A 1 94 ? -25.668 -16.065 -7.819 1.00 55.84 94 SER A C 1
ATOM 676 O O . SER A 1 94 ? -26.794 -16.554 -7.827 1.00 55.84 94 SER A O 1
ATOM 678 N N . SER A 1 95 ? -24.589 -16.825 -7.660 1.00 52.09 95 SER A N 1
ATOM 679 C CA . SER A 1 95 ? -24.664 -18.095 -6.969 1.00 52.09 95 SER A CA 1
ATOM 680 C C . SER A 1 95 ? -24.561 -17.778 -5.486 1.00 52.09 95 SER A C 1
ATOM 682 O O . SER A 1 95 ? -23.515 -17.340 -5.008 1.00 52.09 95 SER A O 1
ATOM 684 N N . ALA A 1 96 ? -25.657 -18.000 -4.761 1.00 52.81 96 ALA A N 1
ATOM 685 C CA . ALA A 1 96 ? -25.655 -18.151 -3.313 1.00 52.81 96 ALA A CA 1
ATOM 686 C C . ALA A 1 96 ? -24.848 -19.411 -2.949 1.00 52.81 96 ALA A C 1
ATOM 688 O O . ALA A 1 96 ? -25.380 -20.451 -2.579 1.00 52.81 96 ALA A O 1
ATOM 689 N N . VAL A 1 97 ? -23.537 -19.325 -3.139 1.00 47.62 97 VAL A N 1
ATOM 690 C CA . VAL A 1 97 ? -22.541 -20.245 -2.615 1.00 47.62 97 VAL A CA 1
ATOM 691 C C . VAL A 1 97 ? -22.221 -19.701 -1.232 1.00 47.62 97 VAL A C 1
ATOM 693 O O . VAL A 1 97 ? -21.908 -18.515 -1.092 1.00 47.62 97 VAL A O 1
ATOM 696 N N . ALA A 1 98 ? -22.355 -20.538 -0.200 1.00 54.25 98 ALA A N 1
ATOM 697 C CA . ALA A 1 98 ? -21.812 -20.227 1.120 1.00 54.25 98 ALA A CA 1
ATOM 698 C C . ALA A 1 98 ? -20.400 -19.648 0.930 1.00 54.25 98 ALA A C 1
ATOM 700 O O . ALA A 1 98 ? -19.659 -20.216 0.122 1.00 54.25 98 ALA A O 1
ATOM 701 N N . PRO A 1 99 ? -20.036 -18.521 1.576 1.00 55.47 99 PRO A N 1
ATOM 702 C CA . PRO A 1 99 ? -18.787 -17.844 1.267 1.00 55.47 99 PRO A CA 1
ATOM 703 C C . PRO A 1 99 ? -17.651 -18.868 1.283 1.00 55.47 99 PRO A C 1
ATOM 705 O O . PRO A 1 99 ? -17.549 -19.608 2.269 1.00 55.47 99 PRO A O 1
ATOM 708 N N . PRO A 1 100 ? -16.838 -18.974 0.214 1.00 61.38 100 PRO A N 1
ATOM 709 C CA . PRO A 1 100 ? -15.683 -19.853 0.253 1.00 61.38 100 PRO A CA 1
ATOM 710 C C . PRO A 1 100 ? -14.889 -19.511 1.512 1.00 61.38 100 PRO A C 1
ATOM 712 O O . PRO A 1 100 ? -14.720 -18.332 1.836 1.00 61.38 100 PRO A O 1
ATOM 715 N N . ALA A 1 101 ? -14.480 -20.541 2.255 1.00 69.44 101 ALA A N 1
ATOM 716 C CA . ALA A 1 101 ? -13.755 -20.358 3.502 1.00 69.44 101 ALA A CA 1
ATOM 717 C C . ALA A 1 101 ? -12.590 -19.385 3.268 1.00 69.44 101 ALA A C 1
ATOM 719 O O . ALA A 1 101 ? -11.786 -19.589 2.354 1.00 69.44 101 ALA A O 1
ATOM 720 N N . MET A 1 102 ? -12.530 -18.304 4.055 1.00 79.56 102 MET A N 1
ATOM 721 C CA . MET A 1 102 ? -11.433 -17.347 3.946 1.00 79.56 102 MET A CA 1
ATOM 722 C C . MET A 1 102 ? -10.123 -18.085 4.201 1.00 79.56 102 MET A C 1
ATOM 724 O O . MET A 1 102 ? -9.963 -18.758 5.221 1.00 79.56 102 MET A O 1
ATOM 728 N N . ILE A 1 103 ? -9.185 -17.951 3.270 1.00 84.00 103 ILE A N 1
ATOM 729 C CA . ILE A 1 103 ? -7.825 -18.440 3.466 1.00 84.00 103 ILE A CA 1
ATOM 730 C C . ILE A 1 103 ? -7.250 -17.648 4.634 1.00 84.00 103 ILE A C 1
ATOM 732 O O . ILE A 1 103 ? -7.320 -16.420 4.631 1.00 84.00 103 ILE A O 1
ATOM 736 N N . ARG A 1 104 ? -6.717 -18.350 5.637 1.00 86.19 104 ARG A N 1
ATOM 737 C CA . ARG A 1 104 ? -6.130 -17.736 6.829 1.00 86.19 104 ARG A CA 1
ATOM 738 C C . ARG A 1 104 ? -4.609 -17.872 6.768 1.00 86.19 104 ARG A C 1
ATOM 740 O O . ARG A 1 104 ? -4.094 -18.949 7.073 1.00 86.19 104 ARG A O 1
ATOM 747 N N . PRO A 1 105 ? -3.883 -16.824 6.348 1.00 86.25 105 PRO A N 1
ATOM 748 C CA . PRO A 1 105 ? -2.432 -16.833 6.399 1.00 86.25 105 PRO A CA 1
ATOM 749 C C . PRO A 1 105 ? -1.931 -17.000 7.834 1.00 86.25 105 PRO A C 1
ATOM 751 O O . PRO A 1 105 ? -2.529 -16.482 8.774 1.00 86.25 105 PRO A O 1
ATOM 754 N N . THR A 1 106 ? -0.825 -17.722 7.998 1.00 84.19 106 THR A N 1
ATOM 755 C CA . THR A 1 106 ? -0.186 -17.952 9.305 1.00 84.19 106 THR A CA 1
ATOM 756 C C . THR A 1 106 ? 0.881 -16.912 9.642 1.00 84.19 106 THR A C 1
ATOM 758 O O . THR A 1 106 ? 1.335 -16.853 10.778 1.00 84.19 106 THR A O 1
ATOM 761 N N . GLU A 1 107 ? 1.321 -16.126 8.659 1.00 89.44 107 GLU A N 1
ATOM 762 C CA . GLU A 1 107 ? 2.346 -15.091 8.806 1.00 89.44 107 GLU A CA 1
ATOM 763 C C . GLU A 1 107 ? 1.973 -13.860 7.978 1.00 89.44 107 GLU A C 1
ATOM 765 O O . GLU A 1 107 ? 1.389 -14.004 6.899 1.00 89.44 107 GLU A O 1
ATOM 770 N N . MET A 1 108 ? 2.364 -12.677 8.457 1.00 91.38 108 MET A N 1
ATOM 771 C CA . MET A 1 108 ? 2.359 -11.458 7.652 1.00 91.38 108 MET A CA 1
ATOM 772 C C . MET A 1 108 ? 3.569 -11.432 6.714 1.00 91.38 108 MET A C 1
ATOM 774 O O . MET A 1 108 ? 4.702 -11.687 7.128 1.00 91.38 108 MET A O 1
ATOM 778 N N . LEU A 1 109 ? 3.341 -11.093 5.448 1.00 95.62 109 LEU A N 1
ATOM 779 C CA . LEU A 1 109 ? 4.372 -11.044 4.408 1.00 95.62 109 LEU A CA 1
ATOM 780 C C . LEU A 1 109 ? 4.862 -9.620 4.120 1.00 95.62 109 LEU A C 1
ATOM 782 O O . LEU A 1 109 ? 6.021 -9.438 3.737 1.00 95.62 109 LEU A O 1
ATOM 786 N N . SER A 1 110 ? 4.023 -8.618 4.378 1.00 96.00 110 SER A N 1
ATOM 787 C CA . SER A 1 110 ? 4.296 -7.194 4.142 1.00 96.00 110 SER A CA 1
ATOM 788 C C . SER A 1 110 ? 5.559 -6.696 4.842 1.00 96.00 110 SER A C 1
ATOM 790 O O . SER A 1 110 ? 6.278 -5.861 4.291 1.00 96.00 110 SER A O 1
ATOM 792 N N . ALA A 1 111 ? 5.907 -7.257 6.004 1.00 94.56 111 ALA A N 1
ATOM 793 C CA . ALA A 1 111 ? 7.150 -6.938 6.703 1.00 94.56 111 ALA A CA 1
ATOM 794 C C . ALA A 1 111 ? 8.397 -7.219 5.843 1.00 94.56 111 ALA A C 1
ATOM 796 O O . ALA A 1 111 ? 9.323 -6.407 5.814 1.00 94.56 111 ALA A O 1
ATOM 797 N N . ARG A 1 112 ? 8.414 -8.329 5.088 1.00 95.94 112 ARG A N 1
ATOM 798 C CA . ARG A 1 112 ? 9.529 -8.668 4.186 1.00 95.94 112 ARG A CA 1
ATOM 799 C C . ARG A 1 112 ? 9.588 -7.702 3.003 1.00 95.94 112 ARG A C 1
ATOM 801 O O . ARG A 1 112 ? 10.671 -7.247 2.644 1.00 95.94 112 ARG A O 1
ATOM 808 N N . THR A 1 113 ? 8.433 -7.343 2.445 1.00 96.00 113 THR A N 1
ATOM 809 C CA . THR A 1 113 ? 8.326 -6.370 1.349 1.00 96.00 113 THR A CA 1
ATOM 810 C C . THR A 1 113 ? 8.805 -4.982 1.770 1.00 96.00 113 THR A C 1
ATOM 812 O O . THR A 1 113 ? 9.532 -4.321 1.028 1.00 96.00 113 THR A O 1
ATOM 815 N N . LEU A 1 114 ? 8.463 -4.542 2.983 1.00 97.19 114 LEU A N 1
ATOM 816 C CA . LEU A 1 114 ? 8.925 -3.266 3.528 1.00 97.19 114 LEU A CA 1
ATOM 817 C C . LEU A 1 114 ? 10.409 -3.293 3.910 1.00 97.19 114 LEU A C 1
ATOM 819 O O . LEU A 1 114 ? 11.077 -2.267 3.780 1.00 97.19 114 LEU A O 1
ATOM 823 N N . ALA A 1 115 ? 10.948 -4.439 4.333 1.00 97.25 115 ALA A N 1
ATOM 824 C CA . ALA A 1 115 ? 12.370 -4.589 4.641 1.00 97.25 115 ALA A CA 1
ATOM 825 C C . ALA A 1 115 ? 13.285 -4.445 3.408 1.00 97.25 115 ALA A C 1
ATOM 827 O O . ALA A 1 115 ? 14.459 -4.101 3.566 1.00 97.25 115 ALA A O 1
ATOM 828 N N . ASP A 1 116 ? 12.769 -4.643 2.188 1.00 97.56 116 ASP A N 1
ATOM 829 C CA . ASP A 1 116 ? 13.532 -4.448 0.950 1.00 97.56 116 ASP A CA 1
ATOM 830 C C . ASP A 1 116 ? 14.099 -3.007 0.867 1.00 97.56 116 ASP A C 1
ATOM 832 O O . ASP A 1 116 ? 13.373 -2.026 1.088 1.00 97.56 116 ASP A O 1
ATOM 836 N N . PRO A 1 117 ? 15.394 -2.820 0.538 1.00 97.88 117 PRO A N 1
ATOM 837 C CA . PRO A 1 117 ? 15.992 -1.495 0.369 1.00 97.88 117 PRO A CA 1
ATOM 838 C C . PRO A 1 117 ? 15.284 -0.601 -0.659 1.00 97.88 117 PRO A C 1
ATOM 840 O O . PRO A 1 117 ? 15.347 0.624 -0.545 1.00 97.88 117 PRO A O 1
ATOM 843 N N . ARG A 1 118 ? 14.604 -1.182 -1.651 1.00 97.62 118 ARG A N 1
ATOM 844 C CA . ARG A 1 118 ? 13.814 -0.451 -2.653 1.00 97.62 118 ARG A CA 1
ATOM 845 C C . ARG A 1 118 ? 12.544 0.156 -2.056 1.00 97.62 118 ARG A C 1
ATOM 847 O O . ARG A 1 118 ? 12.068 1.168 -2.555 1.00 97.62 118 ARG A O 1
ATOM 854 N N . SER A 1 119 ? 12.055 -0.383 -0.940 1.00 97.75 119 SER A N 1
ATOM 855 C CA . SER A 1 119 ? 10.863 0.087 -0.224 1.00 97.75 119 SER A CA 1
ATOM 856 C C . SER A 1 119 ? 11.155 1.203 0.792 1.00 97.75 119 SER A C 1
ATOM 858 O O . SER A 1 119 ? 10.288 1.544 1.595 1.00 97.75 119 SER A O 1
ATOM 860 N N . ARG A 1 120 ? 12.364 1.794 0.795 1.00 98.00 120 ARG A N 1
ATOM 861 C CA . ARG A 1 120 ? 12.735 2.876 1.735 1.00 98.00 120 ARG A CA 1
ATOM 862 C C . ARG A 1 120 ? 11.753 4.046 1.717 1.00 98.00 120 ARG A C 1
ATOM 864 O O . ARG A 1 120 ? 11.364 4.510 2.784 1.00 98.00 120 ARG A O 1
ATOM 871 N N . GLN A 1 121 ? 11.357 4.501 0.530 1.00 97.62 121 GLN A N 1
ATOM 872 C CA . GLN A 1 121 ? 10.409 5.605 0.395 1.00 97.62 121 GLN A CA 1
ATOM 873 C C . GLN A 1 121 ? 9.026 5.223 0.935 1.00 97.62 121 GLN A C 1
ATOM 875 O O . GLN A 1 121 ? 8.483 5.955 1.752 1.00 97.62 121 GLN A O 1
ATOM 880 N N . ALA A 1 122 ? 8.515 4.040 0.583 1.00 96.06 122 ALA A N 1
ATOM 881 C CA . ALA A 1 122 ? 7.233 3.550 1.090 1.00 96.06 122 ALA A CA 1
ATOM 882 C C . ALA A 1 122 ? 7.211 3.458 2.627 1.00 96.06 122 ALA A C 1
ATOM 884 O O . ALA A 1 122 ? 6.242 3.860 3.261 1.00 96.06 122 ALA A O 1
ATOM 885 N N . ARG A 1 123 ? 8.303 2.991 3.253 1.00 97.94 123 ARG A N 1
ATOM 886 C CA . ARG A 1 123 ? 8.435 2.993 4.720 1.00 97.94 123 ARG A CA 1
ATOM 887 C C . ARG A 1 123 ? 8.407 4.400 5.313 1.00 97.94 123 ARG A C 1
ATOM 889 O O . ARG A 1 123 ? 7.776 4.602 6.346 1.00 97.94 123 ARG A O 1
ATOM 896 N N . ALA A 1 124 ? 9.099 5.350 4.683 1.00 98.00 124 ALA A N 1
ATOM 897 C CA . ALA A 1 124 ? 9.111 6.737 5.133 1.00 98.00 124 ALA A CA 1
ATOM 898 C C . ALA A 1 124 ? 7.716 7.372 5.019 1.00 98.00 124 ALA A C 1
ATOM 900 O O . ALA A 1 124 ? 7.263 7.999 5.968 1.00 98.00 124 ALA A O 1
ATOM 901 N N . GLU A 1 125 ? 7.011 7.147 3.910 1.00 97.56 125 GLU A N 1
ATOM 902 C CA . GLU A 1 125 ? 5.644 7.634 3.689 1.00 97.56 125 GLU A CA 1
ATOM 903 C C . GLU A 1 125 ? 4.655 7.038 4.697 1.00 97.56 125 GLU A C 1
ATOM 905 O O . GLU A 1 125 ? 3.934 7.790 5.354 1.00 97.56 125 GLU A O 1
ATOM 910 N N . LEU A 1 126 ? 4.684 5.717 4.919 1.00 97.62 126 LEU A N 1
ATOM 911 C CA . LEU A 1 126 ? 3.836 5.052 5.918 1.00 97.62 126 LEU A CA 1
ATOM 912 C C . LEU A 1 126 ? 4.000 5.659 7.319 1.00 97.62 126 LEU A C 1
ATOM 914 O O . LEU A 1 126 ? 3.022 5.790 8.056 1.00 97.62 126 LEU A O 1
ATOM 918 N N . ALA A 1 127 ? 5.216 6.067 7.693 1.00 96.81 127 ALA A N 1
ATOM 919 C CA . ALA A 1 127 ? 5.476 6.701 8.984 1.00 96.81 127 ALA A CA 1
ATOM 920 C C . ALA A 1 127 ? 4.804 8.081 9.129 1.00 96.81 127 ALA A C 1
ATOM 922 O O . ALA A 1 127 ? 4.544 8.511 10.250 1.00 96.81 127 ALA A O 1
ATOM 923 N N . THR A 1 128 ? 4.473 8.753 8.022 1.00 98.00 128 THR A N 1
ATOM 924 C CA . THR A 1 128 ? 3.786 10.059 8.029 1.00 98.00 128 THR A CA 1
ATOM 925 C C . THR A 1 128 ? 2.264 9.955 8.105 1.00 98.00 128 THR A C 1
ATOM 927 O O . THR A 1 128 ? 1.607 10.926 8.472 1.00 98.00 128 THR A O 1
ATOM 930 N N . PHE A 1 129 ? 1.692 8.794 7.778 1.00 97.75 129 PHE A N 1
ATOM 931 C CA . PHE A 1 129 ? 0.242 8.609 7.775 1.00 97.75 129 PHE A CA 1
ATOM 932 C C . PHE A 1 129 ? -0.330 8.602 9.193 1.00 97.75 129 PHE A C 1
ATOM 934 O O . PHE A 1 129 ? 0.332 8.171 10.144 1.00 97.75 129 PHE A O 1
ATOM 941 N N . ALA A 1 130 ? -1.581 9.057 9.318 1.00 96.81 130 ALA A N 1
ATOM 942 C CA . ALA A 1 130 ? -2.376 8.877 10.529 1.00 96.81 130 ALA A CA 1
ATOM 943 C C . ALA A 1 130 ? -2.492 7.382 10.870 1.00 96.81 130 ALA A C 1
ATOM 945 O O . ALA A 1 130 ? -2.331 6.538 9.991 1.00 96.81 130 ALA A O 1
ATOM 946 N N . SER A 1 131 ? -2.762 7.056 12.138 1.00 94.69 131 SER A N 1
ATOM 947 C CA . SER A 1 131 ? -2.760 5.665 12.620 1.00 94.69 131 SER A CA 1
ATOM 948 C C . SER A 1 131 ? -3.623 4.748 11.748 1.00 94.69 131 SER A C 1
ATOM 950 O O . SER A 1 131 ? -3.113 3.781 11.189 1.00 94.69 131 SER A O 1
ATOM 952 N N . ASP A 1 132 ? -4.889 5.110 11.560 1.00 94.12 132 ASP A N 1
ATOM 953 C CA . ASP A 1 132 ? -5.858 4.309 10.810 1.00 94.12 132 ASP A CA 1
ATOM 954 C C . ASP A 1 132 ? -5.466 4.167 9.335 1.00 94.12 132 ASP A C 1
ATOM 956 O O . ASP A 1 132 ? -5.447 3.062 8.797 1.00 94.12 132 ASP A O 1
ATOM 960 N N . GLU A 1 133 ? -5.037 5.260 8.703 1.00 94.75 133 GLU A N 1
ATOM 961 C CA . GLU A 1 133 ? -4.557 5.244 7.318 1.00 94.75 133 GLU A CA 1
ATOM 962 C C . GLU A 1 133 ? -3.317 4.351 7.168 1.00 94.75 133 GLU A C 1
ATOM 964 O O . GLU A 1 133 ? -3.229 3.530 6.257 1.00 94.75 133 GLU A O 1
ATOM 969 N N . ARG A 1 134 ? -2.360 4.437 8.097 1.00 96.50 134 ARG A N 1
ATOM 970 C CA . ARG A 1 134 ? -1.182 3.562 8.106 1.00 96.50 134 ARG A CA 1
ATOM 971 C C . ARG A 1 134 ? -1.591 2.094 8.201 1.00 96.50 134 ARG A C 1
ATOM 973 O O . ARG A 1 134 ? -1.021 1.267 7.490 1.00 96.50 134 ARG A O 1
ATOM 980 N N . MET A 1 135 ? -2.565 1.770 9.053 1.00 95.56 135 MET A N 1
ATOM 981 C CA . MET A 1 135 ? -3.079 0.408 9.182 1.00 95.56 135 MET A CA 1
ATOM 982 C C . MET A 1 135 ? -3.722 -0.074 7.877 1.00 95.56 135 MET A C 1
ATOM 984 O O . MET A 1 135 ? -3.393 -1.161 7.404 1.00 95.56 135 MET A O 1
ATOM 988 N N . VAL A 1 136 ? -4.576 0.745 7.254 1.00 95.19 136 VAL A N 1
ATOM 989 C CA . VAL A 1 136 ? -5.215 0.432 5.965 1.00 95.19 136 VAL A CA 1
ATOM 990 C C . VAL A 1 136 ? -4.164 0.137 4.894 1.00 95.19 136 VAL A C 1
ATOM 992 O O . VAL A 1 136 ? -4.259 -0.857 4.174 1.00 95.19 136 VAL A O 1
ATOM 995 N N . GLN A 1 137 ? -3.115 0.951 4.819 1.00 96.06 137 GLN A N 1
ATOM 996 C CA . GLN A 1 137 ? -2.063 0.811 3.813 1.00 96.06 137 GLN A CA 1
ATOM 997 C C . GLN A 1 137 ? -1.199 -0.435 4.037 1.00 96.06 137 GLN A C 1
ATOM 999 O O . GLN A 1 137 ? -0.879 -1.145 3.079 1.00 96.06 137 GLN A O 1
ATOM 1004 N N . LEU A 1 138 ? -0.889 -0.761 5.295 1.00 96.62 138 LEU A N 1
ATOM 1005 C CA . LEU A 1 138 ? -0.233 -2.020 5.651 1.00 96.62 138 LEU A CA 1
ATOM 1006 C C . LEU A 1 138 ? -1.095 -3.230 5.275 1.00 96.62 138 LEU A C 1
ATOM 1008 O O . LEU A 1 138 ? -0.589 -4.164 4.656 1.00 96.62 138 LEU A O 1
ATOM 1012 N N . CYS A 1 139 ? -2.394 -3.196 5.572 1.00 95.88 139 CYS A N 1
ATOM 1013 C CA . CYS A 1 139 ? -3.313 -4.279 5.228 1.00 95.88 139 CYS A CA 1
ATOM 1014 C C . CYS A 1 139 ? -3.506 -4.438 3.711 1.00 95.88 139 CYS A C 1
ATOM 1016 O O . CYS A 1 139 ? -3.584 -5.561 3.214 1.00 95.88 139 CYS A O 1
ATOM 1018 N N . ASN A 1 140 ? -3.504 -3.342 2.947 1.00 96.38 140 ASN A N 1
ATOM 1019 C CA . ASN A 1 140 ? -3.529 -3.393 1.484 1.00 96.38 140 ASN A CA 1
ATOM 1020 C C . ASN A 1 140 ? -2.251 -4.027 0.916 1.00 96.38 140 ASN A C 1
ATOM 1022 O O . ASN A 1 140 ? -2.323 -4.848 -0.003 1.00 96.38 140 ASN A O 1
ATOM 1026 N N . LEU A 1 141 ? -1.083 -3.675 1.463 1.00 97.12 141 LEU A N 1
ATOM 1027 C CA . LEU A 1 141 ? 0.191 -4.281 1.075 1.00 97.12 141 LEU A CA 1
ATOM 1028 C C . LEU A 1 141 ? 0.225 -5.776 1.406 1.00 97.12 141 LEU A C 1
ATOM 1030 O O . LEU A 1 141 ? 0.584 -6.589 0.554 1.00 97.12 141 LEU A O 1
ATOM 1034 N N . GLU A 1 142 ? -0.216 -6.131 2.610 1.00 96.69 142 GLU A N 1
ATOM 1035 C CA . GLU A 1 142 ? -0.340 -7.512 3.066 1.00 96.69 142 GLU A CA 1
ATOM 1036 C C . GLU A 1 142 ? -1.246 -8.329 2.140 1.00 96.69 142 GLU A C 1
ATOM 1038 O O . GLU A 1 142 ? -0.850 -9.395 1.674 1.00 96.69 142 GLU A O 1
ATO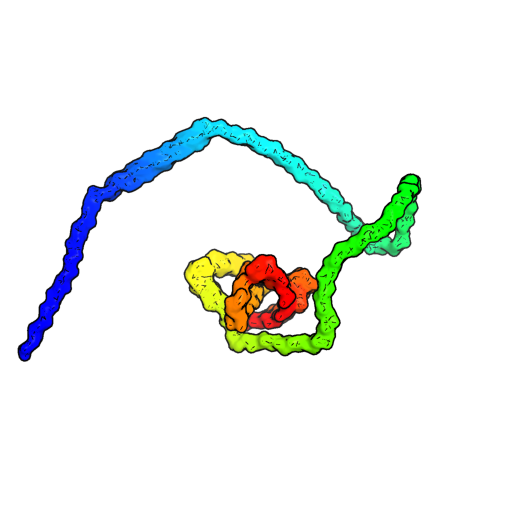M 1043 N N . ALA A 1 143 ? -2.427 -7.809 1.793 1.00 96.06 143 ALA A N 1
ATOM 1044 C CA . ALA A 1 143 ? -3.344 -8.474 0.875 1.00 96.06 143 ALA A CA 1
ATOM 1045 C C . ALA A 1 143 ? -2.685 -8.758 -0.485 1.00 96.06 143 ALA A C 1
ATOM 1047 O O . ALA A 1 143 ? -2.814 -9.862 -1.017 1.00 96.06 143 ALA A O 1
ATOM 1048 N N . MET A 1 144 ? -1.928 -7.802 -1.035 1.00 97.12 144 MET A N 1
ATOM 1049 C CA . MET A 1 144 ? -1.193 -8.020 -2.285 1.00 97.12 144 MET A CA 1
ATOM 1050 C C . MET A 1 144 ? -0.142 -9.130 -2.164 1.00 97.12 144 MET A C 1
ATOM 1052 O O . MET A 1 144 ? -0.019 -9.952 -3.075 1.00 97.12 144 MET A O 1
ATOM 1056 N N . ASP A 1 145 ? 0.609 -9.172 -1.064 1.00 96.56 145 ASP A N 1
ATOM 1057 C CA . ASP A 1 145 ? 1.628 -10.201 -0.841 1.00 96.56 145 ASP A CA 1
ATOM 1058 C C . ASP A 1 145 ? 1.015 -11.591 -0.643 1.00 96.56 145 ASP A C 1
ATOM 1060 O O . ASP A 1 145 ? 1.497 -12.570 -1.221 1.00 96.56 145 ASP A O 1
ATOM 1064 N N . GLN A 1 146 ? -0.091 -11.680 0.094 1.00 96.31 146 GLN A N 1
ATOM 1065 C CA . GLN A 1 146 ? -0.815 -12.935 0.289 1.00 96.31 146 GLN A CA 1
ATOM 1066 C C . GLN A 1 146 ? -1.404 -13.462 -1.020 1.00 96.31 146 GLN A C 1
ATOM 1068 O O . GLN A 1 146 ? -1.275 -14.651 -1.310 1.00 96.31 146 GLN A O 1
ATOM 1073 N N . ILE A 1 147 ? -1.983 -12.595 -1.858 1.00 95.69 147 ILE A N 1
ATOM 1074 C CA . ILE A 1 147 ? -2.511 -13.000 -3.170 1.00 95.69 147 ILE A CA 1
ATOM 1075 C C . ILE A 1 147 ? -1.385 -13.529 -4.066 1.00 95.69 147 ILE A C 1
ATOM 1077 O O . ILE A 1 147 ? -1.552 -14.586 -4.675 1.00 95.69 147 ILE A O 1
ATOM 1081 N N . ARG A 1 148 ? -0.223 -12.852 -4.102 1.00 95.31 148 ARG A N 1
ATOM 1082 C CA . ARG A 1 148 ? 0.960 -13.333 -4.843 1.00 95.31 148 ARG A CA 1
ATOM 1083 C C . ARG A 1 148 ? 1.402 -14.719 -4.380 1.00 95.31 148 ARG A C 1
ATOM 1085 O O . ARG A 1 148 ? 1.712 -15.563 -5.216 1.00 95.31 148 ARG A O 1
ATOM 1092 N N . LYS A 1 149 ? 1.439 -14.950 -3.062 1.00 94.31 149 LYS A N 1
ATOM 1093 C CA . LYS A 1 149 ? 1.849 -16.236 -2.475 1.00 94.31 149 LYS A CA 1
ATOM 1094 C C . LYS A 1 149 ? 0.830 -17.342 -2.743 1.00 94.31 149 LYS A C 1
ATOM 1096 O O . LYS A 1 149 ? 1.218 -18.471 -3.023 1.00 94.31 149 LYS A O 1
ATOM 1101 N N . TRP A 1 150 ? -0.459 -17.029 -2.653 1.00 93.62 150 TRP A N 1
ATOM 1102 C CA . TRP A 1 150 ? -1.536 -17.997 -2.846 1.00 93.62 150 TRP A CA 1
ATOM 1103 C C . TRP A 1 150 ? -1.650 -18.461 -4.302 1.00 93.62 150 TRP A C 1
ATOM 1105 O O . TRP A 1 150 ? -1.858 -19.647 -4.561 1.00 93.62 150 TRP A O 1
ATOM 1115 N N . ARG A 1 151 ? -1.527 -17.532 -5.256 1.00 92.88 151 ARG A N 1
ATOM 1116 C CA . ARG A 1 151 ? -1.825 -17.761 -6.673 1.00 92.88 151 ARG A CA 1
ATOM 1117 C C . ARG A 1 151 ? -0.854 -16.980 -7.557 1.00 92.88 151 ARG A C 1
ATOM 1119 O O . ARG A 1 151 ? -1.048 -15.800 -7.838 1.00 92.88 151 ARG A O 1
ATOM 1126 N N . ALA A 1 152 ? 0.191 -17.672 -8.015 1.00 92.50 152 ALA A N 1
ATOM 1127 C CA . ALA A 1 152 ? 1.290 -17.092 -8.793 1.00 92.50 152 ALA A CA 1
ATOM 1128 C C . ALA A 1 152 ? 0.867 -16.516 -10.163 1.00 92.50 152 ALA A C 1
ATOM 1130 O O . ALA A 1 152 ? 1.619 -15.769 -10.789 1.00 92.50 152 ALA A O 1
ATOM 1131 N N . ASP A 1 153 ? -0.328 -16.855 -10.653 1.00 94.88 153 ASP A N 1
ATOM 1132 C CA . ASP A 1 153 ? -0.922 -16.267 -11.852 1.00 94.88 153 ASP A CA 1
ATOM 1133 C C . ASP A 1 153 ? -1.337 -14.801 -11.647 1.00 94.88 153 ASP A C 1
ATOM 1135 O O . ASP A 1 153 ? -1.271 -14.011 -12.600 1.00 94.88 153 ASP A O 1
ATOM 1139 N N . PHE A 1 154 ? -1.686 -14.403 -10.420 1.00 96.88 154 PHE A N 1
ATOM 1140 C CA . PHE A 1 154 ? -1.980 -13.012 -10.103 1.00 96.88 154 PHE A CA 1
ATOM 1141 C C . PHE A 1 154 ? -0.708 -12.166 -9.969 1.00 96.88 154 PHE A C 1
ATOM 1143 O O . PHE A 1 154 ? 0.288 -12.560 -9.368 1.00 96.88 154 PHE A O 1
ATOM 1150 N N . GLN A 1 155 ? -0.779 -10.940 -10.489 1.00 96.69 155 GLN A N 1
ATOM 1151 C CA . GLN A 1 155 ? 0.199 -9.874 -10.280 1.00 96.69 155 GLN A CA 1
ATOM 1152 C C . GLN A 1 155 ? -0.542 -8.668 -9.688 1.00 96.69 155 GLN A C 1
ATOM 1154 O O . GLN A 1 155 ? -0.945 -7.778 -10.434 1.00 96.69 155 GLN A O 1
ATOM 1159 N N . PRO A 1 156 ? -0.807 -8.655 -8.368 1.00 96.88 156 PRO A N 1
ATOM 1160 C CA . PRO A 1 156 ? -1.527 -7.569 -7.715 1.00 96.88 156 PRO A CA 1
ATOM 1161 C C . PRO A 1 156 ? -0.751 -6.255 -7.830 1.00 96.88 156 PRO A C 1
ATOM 1163 O O . PRO A 1 156 ? 0.360 -6.131 -7.314 1.00 96.88 156 PRO A O 1
ATOM 1166 N N . GLU A 1 157 ? -1.353 -5.290 -8.518 1.00 95.12 157 GLU A N 1
ATOM 1167 C CA . GLU A 1 157 ? -0.811 -3.949 -8.775 1.00 95.12 157 GLU A CA 1
ATOM 1168 C C . GLU A 1 157 ? -1.391 -2.911 -7.804 1.00 95.12 157 GLU A C 1
ATOM 1170 O O . GLU A 1 157 ? -0.796 -1.860 -7.569 1.00 95.12 157 GLU A O 1
ATOM 1175 N N . ARG A 1 158 ? -2.603 -3.176 -7.302 1.00 94.19 158 ARG A N 1
ATOM 1176 C CA . ARG A 1 158 ? -3.374 -2.272 -6.447 1.00 94.19 158 ARG A CA 1
ATOM 1177 C C . ARG A 1 158 ? -4.425 -3.045 -5.664 1.00 94.19 158 ARG A C 1
ATOM 1179 O O . ARG A 1 158 ? -5.041 -3.957 -6.212 1.00 94.19 158 ARG A O 1
ATOM 1186 N N . VAL A 1 159 ? -4.678 -2.604 -4.438 1.00 96.56 159 VAL A N 1
ATOM 1187 C CA . VAL A 1 159 ? -5.827 -2.983 -3.608 1.00 96.56 159 VAL A CA 1
ATOM 1188 C C . VAL A 1 159 ? -6.551 -1.696 -3.217 1.00 96.56 159 VAL A C 1
ATOM 1190 O O . VAL A 1 159 ? -5.902 -0.712 -2.871 1.00 96.56 159 VAL A O 1
ATOM 1193 N N . VAL A 1 160 ? -7.875 -1.683 -3.339 1.00 92.75 160 VAL A N 1
ATOM 1194 C CA . VAL A 1 160 ? -8.754 -0.575 -2.951 1.00 92.75 160 VAL A CA 1
ATOM 1195 C C . VAL A 1 160 ? -9.731 -1.117 -1.905 1.00 92.75 160 VAL A C 1
ATOM 1197 O O . VAL A 1 160 ? -10.567 -1.952 -2.264 1.00 92.75 160 VAL A O 1
ATOM 1200 N N . PRO A 1 161 ? -9.618 -0.707 -0.629 1.00 79.38 161 PRO A N 1
ATOM 1201 C CA . PRO A 1 161 ? -10.388 -1.297 0.467 1.00 79.38 161 PRO A CA 1
ATOM 1202 C C . PRO A 1 161 ? -11.880 -0.932 0.412 1.00 79.38 161 PRO A C 1
ATOM 1204 O O . PRO A 1 161 ? -12.716 -1.780 0.714 1.00 79.38 161 PRO A O 1
ATOM 1207 N N . TYR A 1 162 ? -12.206 0.254 -0.112 1.00 74.06 162 TYR A N 1
ATOM 1208 C CA . TYR A 1 162 ? -13.565 0.772 -0.311 1.00 74.06 162 TYR A CA 1
ATOM 1209 C C . TYR A 1 162 ? -14.133 0.506 -1.720 1.00 74.06 162 TYR A C 1
ATOM 1211 O O . TYR A 1 162 ? -14.843 1.331 -2.289 1.00 74.06 162 TYR A O 1
ATOM 1219 N N . GLY A 1 163 ? -13.812 -0.635 -2.334 1.00 74.75 163 GLY A N 1
ATOM 1220 C CA . GLY A 1 163 ? -14.257 -0.952 -3.699 1.00 74.75 163 GLY A CA 1
ATOM 1221 C C . GLY A 1 163 ? -15.785 -1.004 -3.861 1.00 74.75 163 GLY A C 1
ATOM 1222 O O . GLY A 1 163 ? -16.323 -0.418 -4.796 1.00 74.75 163 GLY A O 1
ATOM 1223 N N . THR A 1 164 ? -16.488 -1.690 -2.956 1.00 70.31 164 THR A N 1
ATOM 1224 C CA . THR A 1 164 ? -17.959 -1.820 -2.952 1.00 70.31 164 THR A CA 1
ATOM 1225 C C . THR A 1 164 ? -18.605 -1.540 -1.591 1.00 70.31 164 THR A C 1
ATOM 1227 O O . THR A 1 164 ? -19.827 -1.451 -1.505 1.00 70.31 164 THR A O 1
ATOM 1230 N N . SER A 1 165 ? -17.810 -1.399 -0.527 1.00 79.31 165 SER A N 1
ATOM 1231 C CA . SER A 1 165 ? -18.256 -1.021 0.818 1.00 79.31 165 SER A CA 1
ATOM 1232 C C . SER A 1 165 ? -17.076 -0.493 1.629 1.00 79.31 165 SER A C 1
ATOM 1234 O O . SER A 1 165 ? -15.975 -1.014 1.462 1.00 79.31 165 SER A O 1
ATOM 1236 N N . GLU A 1 166 ? -17.318 0.432 2.554 1.00 85.88 166 GLU A N 1
ATOM 1237 C CA . GLU A 1 166 ? -16.300 0.928 3.489 1.00 85.88 166 GLU A CA 1
ATOM 1238 C C . GLU A 1 166 ? -15.743 -0.184 4.394 1.00 85.88 166 GLU A C 1
ATOM 1240 O O . GLU A 1 166 ? -16.454 -1.109 4.813 1.00 85.88 166 GLU A O 1
ATOM 1245 N N . GLU A 1 167 ? -14.453 -0.090 4.701 1.00 89.94 167 GLU A N 1
ATOM 1246 C CA . GLU A 1 167 ? -13.805 -0.881 5.733 1.00 89.94 167 GLU A CA 1
ATOM 1247 C C . GLU A 1 167 ? -14.235 -0.455 7.142 1.00 89.94 167 GLU A C 1
ATOM 1249 O O . GLU A 1 167 ? -14.585 0.692 7.410 1.00 89.94 167 GLU A O 1
ATOM 1254 N N . LYS A 1 168 ? -14.191 -1.405 8.076 1.00 94.00 168 LYS A N 1
ATOM 1255 C CA . LYS A 1 168 ? -14.426 -1.158 9.499 1.00 94.00 168 LYS A CA 1
ATOM 1256 C C . LYS A 1 168 ? -13.131 -1.352 10.264 1.00 94.00 168 LYS A C 1
ATOM 1258 O O . LYS A 1 168 ? -12.533 -2.426 10.179 1.00 94.00 168 LYS A O 1
ATOM 1263 N N . ILE A 1 169 ? -12.750 -0.342 11.037 1.00 94.25 169 ILE A N 1
ATOM 1264 C CA . ILE A 1 169 ? -11.574 -0.363 11.907 1.00 94.25 169 ILE A CA 1
ATOM 1265 C C . ILE A 1 169 ? -12.043 -0.543 13.352 1.00 94.25 169 ILE A C 1
ATOM 1267 O O . ILE A 1 169 ? -12.943 0.156 13.816 1.00 94.25 169 ILE A O 1
ATOM 1271 N N . SER A 1 170 ? -11.462 -1.512 14.056 1.00 93.81 170 SER A N 1
ATOM 1272 C CA . SER A 1 170 ? -11.749 -1.803 15.461 1.00 93.81 170 SER A CA 1
ATOM 1273 C C . SER A 1 170 ? -10.458 -2.173 16.181 1.00 93.81 170 SER A C 1
ATOM 1275 O O . SER A 1 170 ? -9.950 -3.285 16.024 1.00 93.81 170 SER A O 1
ATOM 1277 N N . GLY A 1 171 ? -9.931 -1.247 16.985 1.00 93.06 171 GLY A N 1
ATOM 1278 C CA . GLY A 1 171 ? -8.633 -1.419 17.636 1.00 93.06 171 GLY A CA 1
ATOM 1279 C C . GLY A 1 171 ? -7.536 -1.578 16.586 1.00 93.06 171 GLY A C 1
ATOM 1280 O O . GLY A 1 171 ? -7.335 -0.687 15.770 1.00 93.06 171 GLY A O 1
ATOM 1281 N N . THR A 1 172 ? -6.865 -2.728 16.577 1.00 93.38 172 THR A N 1
ATOM 1282 C CA . THR A 1 172 ? -5.815 -3.047 15.600 1.00 93.38 172 THR A CA 1
ATOM 1283 C C . THR A 1 172 ? -6.293 -3.931 14.442 1.00 93.38 172 THR A C 1
ATOM 1285 O O . THR A 1 172 ? -5.485 -4.411 13.643 1.00 93.38 172 THR A O 1
ATOM 1288 N N . SER A 1 173 ? -7.607 -4.147 14.323 1.00 94.25 173 SER A N 1
ATOM 1289 C CA . SER A 1 173 ? -8.203 -4.964 13.269 1.00 94.25 173 SER A CA 1
ATOM 1290 C C . SER A 1 173 ? -8.940 -4.121 12.231 1.00 94.25 173 SER A C 1
ATOM 1292 O O . SER A 1 173 ? -9.679 -3.195 12.567 1.00 94.25 173 SER A O 1
ATOM 1294 N N . ILE A 1 174 ? -8.775 -4.489 10.961 1.00 94.75 174 ILE A N 1
ATOM 1295 C CA . ILE A 1 174 ? -9.507 -3.957 9.815 1.00 94.75 174 ILE A CA 1
ATOM 1296 C C . ILE A 1 174 ? -10.301 -5.089 9.177 1.00 94.75 174 ILE A C 1
ATOM 1298 O O . ILE A 1 174 ? -9.741 -6.110 8.780 1.00 94.75 174 ILE A O 1
ATOM 1302 N N . THR A 1 175 ? -11.608 -4.890 9.028 1.00 94.94 175 THR A N 1
ATOM 1303 C CA . THR A 1 175 ? -12.482 -5.774 8.251 1.00 94.94 175 THR A CA 1
ATOM 1304 C C . THR A 1 175 ? -12.982 -5.039 7.021 1.00 94.94 175 THR A C 1
ATOM 1306 O O . THR A 1 175 ? -13.712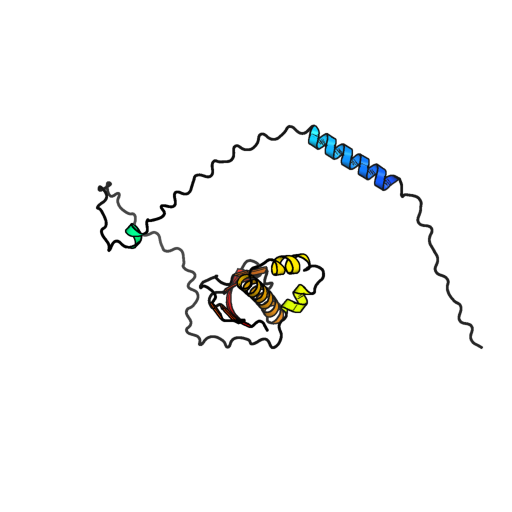 -4.056 7.137 1.00 94.94 175 THR A O 1
ATOM 1309 N N . ALA A 1 176 ? -12.635 -5.543 5.840 1.00 93.38 176 ALA A N 1
ATOM 1310 C CA . ALA A 1 176 ? -13.008 -4.947 4.568 1.00 93.38 176 ALA A CA 1
ATOM 1311 C C . ALA A 1 176 ? -13.748 -5.982 3.705 1.00 93.38 176 ALA A C 1
ATOM 1313 O O . ALA A 1 176 ? -13.179 -6.975 3.247 1.00 93.38 176 ALA A O 1
ATOM 1314 N N . ASN A 1 177 ? -15.053 -5.763 3.512 1.00 91.81 177 ASN A N 1
ATOM 1315 C CA . ASN A 1 177 ? -15.953 -6.692 2.812 1.00 91.81 177 ASN A CA 1
ATOM 1316 C C . ASN A 1 177 ? -16.195 -6.332 1.341 1.00 91.81 177 ASN A C 1
ATOM 1318 O O . ASN A 1 177 ? -16.835 -7.106 0.627 1.00 91.81 177 ASN A O 1
ATOM 1322 N N . GLY A 1 178 ? -15.709 -5.173 0.908 1.00 89.62 178 GLY A N 1
ATOM 1323 C CA . GLY A 1 178 ? -15.918 -4.642 -0.431 1.00 89.62 178 GLY A CA 1
ATOM 1324 C C . GLY A 1 178 ? -14.614 -4.304 -1.126 1.00 89.62 178 GLY A C 1
ATOM 1325 O O . GLY A 1 178 ? -14.544 -3.322 -1.849 1.00 89.62 178 GLY A O 1
ATOM 1326 N N . VAL A 1 179 ? -13.561 -5.079 -0.890 1.00 93.50 179 VAL A N 1
ATOM 1327 C CA . VAL A 1 179 ? -12.240 -4.781 -1.439 1.00 93.50 179 VAL A CA 1
ATOM 1328 C C . VAL A 1 179 ? -12.210 -5.134 -2.921 1.00 93.50 179 VAL A C 1
ATOM 1330 O O . VAL A 1 179 ? -12.743 -6.159 -3.346 1.00 93.50 179 VAL A O 1
ATOM 1333 N N . ALA A 1 180 ? -11.531 -4.318 -3.718 1.00 94.94 180 ALA A N 1
ATOM 1334 C CA . ALA A 1 180 ? -11.184 -4.656 -5.090 1.00 94.94 180 ALA A CA 1
ATOM 1335 C C . ALA A 1 180 ? -9.664 -4.694 -5.233 1.00 94.94 180 ALA A C 1
ATOM 1337 O O . ALA A 1 180 ? -8.980 -3.759 -4.820 1.00 94.94 180 ALA A O 1
ATOM 1338 N N . PHE A 1 181 ? -9.120 -5.738 -5.853 1.00 96.50 181 PHE A N 1
ATOM 1339 C CA . PHE A 1 181 ? -7.719 -5.733 -6.271 1.00 96.50 181 PHE A CA 1
ATOM 1340 C C . PHE A 1 181 ? -7.604 -5.810 -7.784 1.00 96.50 181 PHE A C 1
ATOM 1342 O O . PHE A 1 181 ? -8.444 -6.396 -8.471 1.00 96.50 181 PHE A O 1
ATOM 1349 N N . ARG A 1 182 ? -6.547 -5.197 -8.308 1.00 96.81 182 ARG A N 1
ATOM 1350 C CA . ARG A 1 182 ? -6.244 -5.180 -9.733 1.00 96.81 182 ARG A CA 1
ATOM 1351 C C . ARG A 1 182 ? -5.057 -6.083 -10.023 1.00 96.81 182 ARG A C 1
ATOM 1353 O O . ARG A 1 182 ? -4.017 -5.956 -9.381 1.00 96.81 182 ARG A O 1
ATOM 1360 N N . SER A 1 183 ? -5.207 -6.960 -11.008 1.00 97.50 183 SER A N 1
ATOM 1361 C CA . SER A 1 183 ? -4.139 -7.823 -11.508 1.00 97.50 183 SER A CA 1
ATOM 1362 C C . SER A 1 183 ? -4.222 -7.947 -13.024 1.00 97.50 183 SER A C 1
ATOM 1364 O O . SER A 1 183 ? -5.274 -8.285 -13.576 1.00 97.50 183 SER A O 1
ATOM 1366 N N . ARG A 1 184 ? -3.112 -7.673 -13.717 1.00 95.31 184 ARG A N 1
ATOM 1367 C CA . ARG A 1 184 ? -3.010 -7.692 -15.183 1.00 95.31 184 ARG A CA 1
ATOM 1368 C C . ARG A 1 184 ? -4.105 -6.863 -15.858 1.00 95.31 184 ARG A C 1
ATOM 1370 O O . ARG A 1 184 ? -4.674 -7.285 -16.863 1.00 95.31 184 ARG A O 1
ATOM 1377 N N . ARG A 1 185 ? -4.390 -5.674 -15.310 1.00 93.81 185 ARG A N 1
ATOM 1378 C CA . ARG A 1 185 ? -5.456 -4.742 -15.753 1.00 93.81 185 ARG A CA 1
ATOM 1379 C C . ARG A 1 185 ? -6.904 -5.184 -15.493 1.00 93.81 185 ARG A C 1
ATOM 1381 O O . ARG A 1 185 ? -7.804 -4.415 -15.811 1.00 93.81 185 ARG A O 1
ATOM 1388 N N . ASN A 1 186 ? -7.132 -6.345 -14.884 1.00 96.00 186 ASN A N 1
ATOM 1389 C CA . ASN A 1 186 ? -8.468 -6.812 -14.513 1.00 96.00 186 ASN A CA 1
ATOM 1390 C C . ASN A 1 186 ? -8.735 -6.566 -13.028 1.00 96.00 186 ASN A C 1
ATOM 1392 O O . ASN A 1 186 ? -7.813 -6.651 -12.214 1.00 96.00 186 ASN A O 1
ATOM 1396 N N . TRP A 1 187 ? -9.989 -6.276 -12.693 1.00 95.12 187 TRP A N 1
ATOM 1397 C CA . TRP A 1 187 ? -10.448 -6.085 -11.320 1.00 95.12 187 TRP A CA 1
ATOM 1398 C C . TRP A 1 187 ? -11.101 -7.352 -10.785 1.00 95.12 187 TRP A C 1
ATOM 1400 O O . TRP A 1 187 ? -11.852 -8.019 -11.493 1.00 95.12 187 TRP A O 1
ATOM 1410 N N . TYR A 1 188 ? -10.827 -7.650 -9.521 1.00 94.81 188 TYR A N 1
ATOM 1411 C CA . TYR A 1 188 ? -11.327 -8.824 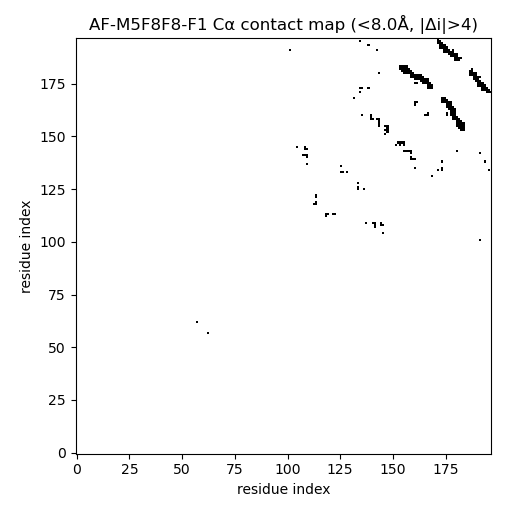-8.824 1.00 94.81 188 TYR A CA 1
ATOM 1412 C C . TYR A 1 188 ? -11.861 -8.413 -7.457 1.00 94.81 188 TYR A C 1
ATOM 1414 O O . TYR A 1 188 ? -11.255 -7.587 -6.768 1.00 94.81 188 TYR A O 1
ATOM 1422 N N . ALA A 1 189 ? -12.982 -9.011 -7.064 1.00 93.81 189 ALA A N 1
ATOM 1423 C CA . ALA A 1 189 ? -13.530 -8.841 -5.729 1.00 93.81 189 ALA A CA 1
ATOM 1424 C C . ALA A 1 189 ? -12.661 -9.571 -4.696 1.00 93.81 189 ALA A C 1
ATOM 1426 O O . ALA A 1 189 ? -12.195 -10.689 -4.927 1.00 93.81 189 ALA A O 1
ATOM 1427 N N . LEU A 1 190 ? -12.477 -8.940 -3.544 1.00 92.88 190 LEU A N 1
ATOM 1428 C CA . LEU A 1 190 ? -11.765 -9.471 -2.394 1.00 92.88 190 LEU A CA 1
ATOM 1429 C C . LEU A 1 190 ? -12.518 -9.096 -1.118 1.00 92.88 190 LEU A C 1
ATOM 1431 O O . LEU A 1 190 ? -13.202 -8.078 -1.033 1.00 92.88 190 LEU A O 1
ATOM 1435 N N . LYS A 1 191 ? -12.365 -9.937 -0.103 1.00 93.69 191 LYS A N 1
ATOM 1436 C CA . LYS A 1 191 ? -12.706 -9.614 1.277 1.00 93.69 191 LYS A CA 1
ATOM 1437 C C . LYS A 1 191 ? -11.525 -10.016 2.137 1.00 93.69 191 LYS A C 1
ATOM 1439 O O . LYS A 1 191 ? -10.925 -11.059 1.874 1.00 93.69 191 LYS A O 1
ATOM 1444 N N . PHE A 1 192 ? -11.191 -9.213 3.136 1.00 93.94 192 PHE A N 1
ATOM 1445 C CA . PHE A 1 192 ? -10.178 -9.596 4.108 1.00 93.94 192 PHE A CA 1
ATOM 1446 C C . PHE A 1 192 ? -10.517 -9.085 5.505 1.00 93.94 192 PHE A C 1
ATOM 1448 O O . PHE A 1 192 ? -11.168 -8.053 5.681 1.00 93.94 192 PHE A O 1
ATOM 1455 N N . THR A 1 193 ? -9.994 -9.805 6.491 1.00 94.19 193 THR A N 1
ATOM 1456 C CA . THR A 1 193 ? -9.775 -9.298 7.842 1.00 94.19 193 THR A CA 1
ATOM 1457 C C . THR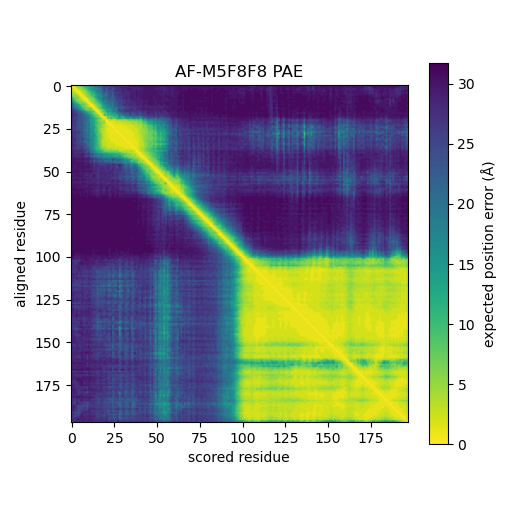 A 1 193 ? -8.273 -9.287 8.079 1.00 94.19 193 THR A C 1
ATOM 1459 O O . THR A 1 193 ? -7.603 -10.295 7.859 1.00 94.19 193 THR A O 1
ATOM 1462 N N . CYS A 1 194 ? -7.755 -8.139 8.489 1.00 93.75 194 CYS A N 1
ATOM 1463 C CA . CYS A 1 194 ? -6.347 -7.901 8.761 1.00 93.75 194 CYS A CA 1
ATOM 1464 C C . CYS A 1 194 ? -6.215 -7.463 10.217 1.00 93.75 194 CYS A C 1
ATOM 1466 O O . CYS A 1 194 ? -6.983 -6.623 10.678 1.00 93.75 194 CYS A O 1
ATOM 1468 N N . GLU A 1 195 ? -5.280 -8.052 10.947 1.00 92.94 195 GLU A N 1
ATOM 1469 C CA . GLU A 1 195 ? -5.006 -7.730 12.343 1.00 92.94 195 GLU A CA 1
ATOM 1470 C C . GLU A 1 195 ? -3.526 -7.384 12.456 1.00 92.94 195 GLU A C 1
ATOM 1472 O O . GLU A 1 195 ? -2.672 -8.150 12.009 1.00 92.94 195 GLU A O 1
ATOM 1477 N N . LEU A 1 196 ? -3.241 -6.204 12.996 1.00 91.12 196 LEU A N 1
ATOM 1478 C CA . LEU A 1 196 ? -1.888 -5.724 13.236 1.00 91.12 196 LEU A CA 1
ATOM 1479 C C . LEU A 1 196 ? -1.590 -5.903 14.733 1.00 91.12 196 LEU A C 1
ATOM 1481 O O . LEU A 1 196 ? -2.426 -5.571 15.571 1.00 91.12 196 LEU A O 1
ATOM 1485 N N . ALA A 1 197 ? -0.437 -6.479 15.066 1.00 75.12 197 ALA A N 1
ATOM 1486 C CA . ALA A 1 197 ? -0.003 -6.738 16.442 1.00 75.12 197 ALA A CA 1
ATOM 1487 C C . ALA A 1 197 ? 1.203 -5.871 16.811 1.00 75.12 197 ALA A C 1
ATOM 1489 O O . ALA A 1 197 ? 2.021 -5.592 15.901 1.00 75.12 197 ALA A O 1
#

Solvent-accessible surface area (backbone atoms only — not comparable to full-atom values): 12867 Å² total; per-residue (Å²): 142,84,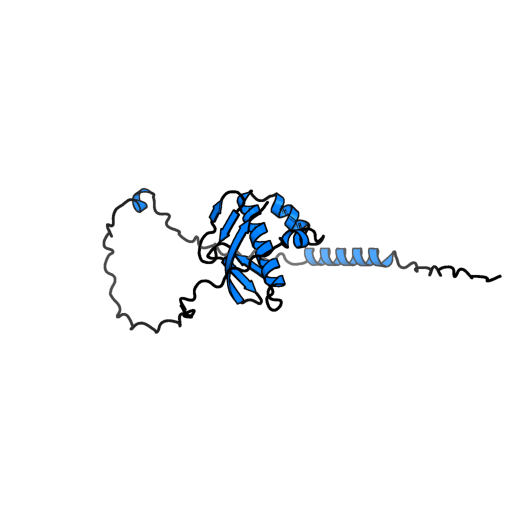86,83,82,83,82,77,82,82,79,74,84,80,74,94,60,75,71,54,61,57,53,52,49,52,52,50,53,51,50,51,52,49,53,60,70,70,46,78,78,73,75,73,73,73,72,73,73,74,73,76,79,83,73,82,77,75,50,76,64,68,75,64,56,82,87,76,86,76,86,74,85,85,71,86,83,71,86,78,76,78,83,76,74,77,75,81,72,82,74,70,81,84,67,94,61,77,76,74,79,78,85,76,77,92,68,85,52,37,65,60,58,50,66,37,81,87,26,52,63,61,53,55,52,47,70,71,44,56,72,68,59,31,49,52,54,52,45,38,45,28,52,39,45,50,47,38,71,75,37,77,88,51,53,62,80,48,61,39,52,60,58,78,33,74,58,45,79,55,93,56,32,39,42,21,75,15,19,32,34,31,35,87,91,41,80,42,85,41,67,53,75,41,75,63,131

Mean predicted aligned error: 19.5 Å

Radius of gyration: 31.14 Å; Cα contacts (8 Å, |Δi|>4): 142; chains: 1; bounding box: 101×62×46 Å

Secondary structure (DSSP, 8-state):
--PPPP---------S-HHHHHHHHHHHHHHHHHHHHHSPPPPPP--------------HHHHHS---PPPPP----PPPP-----------------PPPPP--SS--HHHHHHSGGGHHHHHHHHHS-HHHHHHHHHHHHHHHHHHHH-TT--EEEEETBSSS--EEETTEEEEEEEEEEETTEEEEEEEEEE--